Protein AF-A0A101R292-F1 (afdb_monomer_lite)

Sequence (350 aa):
MTATTEARTRSGRLMLNKVPEVTIWFWVIKILCTTVGESFADWINMKLGVGLVNTAWIFTAVFVVVLAVQLRLKRYVPFPYWLTVVVVSVTGTLYTDILTDQLNVPLWISSAVFSVLLAAVFGVWWARERTLSIHSVTTLPRESFYWLAVLVTFALGTATGDWTLELTGWSPGASVLLPLGLIAAITALWKFGANPVLSFWLAYILTRPLGANIGDWLASPKVAQLWAHSQPHVGPAPEEDNTSAVQMAPGQAVKKFPPAEVAALKTLASTSLKDARSGNETGAHAAAQKLRDLWDADQASLQPLDQTGWTSIDAQMDKMLKTFGIDHSNPPMSPAQQEKELNALLTDMG

Foldseek 3Di:
DDDDDPPPPDDPDPWQALDDDPDPVVLVLLLVLLLCLQLVLVCCCPPVVPDLVVVLVVLVVVLVVLLVVSLPDQGHDPPSVSVNSNSLLNNLLSVLCCCCVVVVHQLVVQLVVLVVVLVVLVVVLCVVPVDLDSRPPRDSVSSVSVSVNSSSLSNNLNSVLVVLCVQQVAQLVVSLVVLVVVLVVLVVVVVVPPDPSVSVVSNVSSSNSNSNSVNSVVVDDVVVVVVSVPDDGDGDDPPPPPPPQVDDQAQPLCVQPDPVLLVVLLVLLVQLLVCLVVVNLVRNLVSLVVSVVSLVVCCVVGCVRDVSSNSNLVVLNVQLCVCNCHVHVDHHHDSVSNNVSSVVSSRNSD

InterPro domains:
  IPR007136 Protein of unknown function DUF347 [PF03988] (25-76)
  IPR007136 Protein of unknown function DUF347 [PF03988] (81-131)
  IPR007136 Protein of unknown function DUF347 [PF03988] (145-191)
  IPR007136 Protein of unknown function DUF347 [PF03988] (200-219)

Secondary structure (DSSP, 8-state):
---------SSSS-TT-SS----HHHHHHHHHHHHHHHHHHHHHHHHH-S-HHHHHHHHHHHHHHHHHHHHH-SS--HHHHHHHHHHHHHHHHHHHHIIIIIT---HHHHHHHHHHHHHHHHHHHHHHHS---GGG--SHHHHHHHHHHHHHHHHHHHHHHHHHHHHH---HHHHTHHHHHHHHHHHHHHHTT--HHHHHHHHHHHHHHHHHHHHHHHHS-HHHHHHHTTS---SS--S--------PPTTSTTTTS-HHHHHHHHHHHHHHHHHHHTT-HHHHHHHHHHHHHHHHHTHHHHTTT-HHHHHHHHHHHHHHHHHHTSSSSSPP--HHHHHHHHHHHHHHH-

pLDDT: mean 74.54, std 15.05, range [30.47, 94.31]

Organism: NCBI:txid68231

Structure (mmCIF, N/CA/C/O backbone):
data_AF-A0A101R292-F1
#
_entry.id   AF-A0A101R292-F1
#
loop_
_atom_site.group_PDB
_atom_site.id
_atom_site.type_symbol
_atom_site.label_atom_id
_atom_site.label_alt_id
_atom_site.label_comp_id
_atom_site.label_asym_id
_atom_site.label_entity_id
_atom_site.label_seq_id
_atom_site.pdbx_PDB_ins_code
_atom_site.Cartn_x
_atom_site.Cartn_y
_atom_site.Cartn_z
_atom_site.occupancy
_atom_site.B_iso_or_equiv
_atom_site.auth_seq_id
_atom_site.auth_comp_id
_atom_site.auth_asym_id
_atom_site.auth_atom_id
_atom_site.pdbx_PDB_model_num
ATOM 1 N N . MET A 1 1 ? -13.034 0.162 65.745 1.00 38.69 1 MET A N 1
ATOM 2 C CA . MET A 1 1 ? -12.088 -0.266 64.694 1.00 38.69 1 MET A CA 1
ATOM 3 C C . MET A 1 1 ? -12.864 -1.107 63.698 1.00 38.69 1 MET A C 1
ATOM 5 O O . MET A 1 1 ? -13.084 -2.285 63.934 1.00 38.69 1 MET A O 1
ATOM 9 N N . THR A 1 2 ? -13.384 -0.473 62.655 1.00 33.59 2 THR A N 1
ATOM 10 C CA . THR A 1 2 ? -14.230 -1.096 61.631 1.00 33.59 2 THR A CA 1
ATOM 11 C C . THR A 1 2 ? -13.465 -1.009 60.320 1.00 33.59 2 THR A C 1
ATOM 13 O O . THR A 1 2 ? -13.275 0.077 59.782 1.00 33.59 2 THR A O 1
ATOM 16 N N . ALA A 1 3 ? -12.944 -2.147 59.864 1.00 34.78 3 ALA A N 1
ATOM 17 C CA . ALA A 1 3 ? -12.221 -2.253 58.607 1.00 34.78 3 ALA A CA 1
ATOM 18 C C . ALA A 1 3 ? -13.221 -2.182 57.445 1.00 34.78 3 ALA A C 1
ATOM 20 O O . ALA A 1 3 ? -14.024 -3.089 57.241 1.00 34.78 3 ALA A O 1
ATOM 21 N N . THR A 1 4 ? -13.190 -1.082 56.699 1.00 39.62 4 THR A N 1
ATOM 22 C CA . THR A 1 4 ? -13.884 -0.928 55.420 1.00 39.62 4 THR A CA 1
ATOM 23 C C . THR A 1 4 ? -13.185 -1.770 54.360 1.00 39.62 4 THR A C 1
ATOM 25 O O . THR A 1 4 ? -12.075 -1.462 53.934 1.00 39.62 4 THR A O 1
ATOM 28 N N . THR A 1 5 ? -13.844 -2.845 53.938 1.00 38.78 5 THR A N 1
ATOM 29 C CA . THR A 1 5 ? -13.503 -3.628 52.749 1.00 38.78 5 THR A CA 1
ATOM 30 C C . THR A 1 5 ? -13.658 -2.749 51.507 1.00 38.78 5 THR A C 1
ATOM 32 O O . THR A 1 5 ? -14.774 -2.426 51.103 1.00 38.78 5 THR A O 1
ATOM 35 N N . GLU A 1 6 ? -12.542 -2.347 50.899 1.00 37.84 6 GLU A N 1
ATOM 36 C CA . GLU A 1 6 ? -12.535 -1.687 49.595 1.00 37.84 6 GLU A CA 1
ATOM 37 C C . GLU A 1 6 ? -13.090 -2.640 48.528 1.00 37.84 6 GLU A C 1
ATOM 39 O O . GLU A 1 6 ? -12.504 -3.671 48.188 1.00 37.84 6 GLU A O 1
ATOM 44 N N . ALA A 1 7 ? -14.260 -2.290 47.997 1.00 36.34 7 ALA A N 1
ATOM 45 C CA . ALA A 1 7 ? -14.869 -2.956 46.861 1.00 36.34 7 ALA A CA 1
ATOM 46 C C . ALA A 1 7 ? -13.980 -2.780 45.619 1.00 36.34 7 ALA A C 1
ATOM 48 O O . ALA A 1 7 ? -13.968 -1.741 44.957 1.00 36.34 7 ALA A O 1
ATOM 49 N N . ARG A 1 8 ? -13.246 -3.840 45.275 1.00 39.53 8 ARG A N 1
ATOM 50 C CA . ARG A 1 8 ? -12.501 -3.995 44.021 1.00 39.53 8 ARG A CA 1
ATOM 51 C C . ARG A 1 8 ? -13.474 -4.195 42.848 1.00 39.53 8 ARG A C 1
ATOM 53 O O . ARG A 1 8 ? -13.548 -5.266 42.258 1.00 39.53 8 ARG A O 1
ATOM 60 N N . THR A 1 9 ? -14.243 -3.168 42.494 1.00 40.53 9 THR A N 1
ATOM 61 C CA . THR A 1 9 ? -15.193 -3.183 41.366 1.00 40.53 9 THR A CA 1
ATOM 62 C C . THR A 1 9 ? -14.720 -2.275 40.235 1.00 40.53 9 THR A C 1
ATOM 64 O O . THR A 1 9 ? -15.259 -1.191 40.037 1.00 40.53 9 THR A O 1
ATOM 67 N N . ARG A 1 10 ? -13.718 -2.714 39.458 1.00 42.59 10 ARG A N 1
ATOM 68 C CA . ARG A 1 10 ? -13.366 -2.102 38.154 1.00 42.59 10 ARG A CA 1
ATOM 69 C C . ARG A 1 10 ? -12.725 -3.089 37.159 1.00 42.59 10 ARG A C 1
ATOM 71 O O . ARG A 1 10 ? -11.739 -2.769 36.514 1.00 42.59 10 ARG A O 1
ATOM 78 N N . SER A 1 11 ? -13.273 -4.298 37.008 1.00 43.69 11 SER A N 1
ATOM 79 C CA . SER A 1 11 ? -12.784 -5.240 35.971 1.00 43.69 11 SER A CA 1
ATOM 80 C C . SER A 1 11 ? -13.881 -5.970 35.172 1.00 43.69 11 SER A C 1
ATOM 82 O O . SER A 1 11 ? -13.589 -6.688 34.229 1.00 43.69 11 SER A O 1
ATOM 84 N N . GLY A 1 12 ? -15.168 -5.750 35.465 1.00 34.84 12 GLY A N 1
ATOM 85 C CA . GLY A 1 12 ? -16.254 -6.564 34.891 1.00 34.84 12 GLY A CA 1
ATOM 86 C C . GLY A 1 12 ? -17.028 -5.994 33.693 1.00 34.84 12 GLY A C 1
ATOM 87 O O . GLY A 1 12 ? -17.992 -6.626 33.275 1.00 34.84 12 GLY A O 1
ATOM 88 N N . ARG A 1 13 ? -16.696 -4.809 33.153 1.00 36.12 13 ARG A N 1
ATOM 89 C CA . ARG A 1 13 ? -17.576 -4.097 32.190 1.00 36.12 13 ARG A CA 1
ATOM 90 C C . ARG A 1 13 ? -17.027 -3.907 30.763 1.00 36.12 13 ARG A C 1
ATOM 92 O O . ARG A 1 13 ? -17.637 -3.173 29.997 1.00 36.12 13 ARG A O 1
ATOM 99 N N . LEU A 1 14 ? -15.939 -4.588 30.384 1.00 37.59 14 LEU A N 1
ATOM 100 C CA . LEU A 1 14 ? -15.278 -4.442 29.067 1.00 37.59 14 LEU A CA 1
ATOM 101 C C . LEU A 1 14 ? -15.414 -5.651 28.111 1.00 37.59 14 LEU A C 1
ATOM 103 O O . LEU A 1 14 ? -14.822 -5.648 27.041 1.00 37.59 14 LEU A O 1
ATOM 107 N N . MET A 1 15 ? -16.225 -6.672 28.421 1.00 35.91 15 MET A N 1
ATOM 108 C CA . MET A 1 15 ? -16.309 -7.909 27.608 1.00 35.91 15 MET A CA 1
ATOM 109 C C . MET A 1 15 ? -17.532 -8.006 26.672 1.00 35.91 15 MET A C 1
ATOM 111 O O . MET A 1 15 ? -18.057 -9.095 26.448 1.00 35.91 15 MET A O 1
ATOM 115 N N . LEU A 1 16 ? -18.000 -6.886 26.116 1.00 41.66 16 LEU A N 1
ATOM 116 C CA . LEU A 1 16 ? -19.108 -6.869 25.139 1.00 41.66 16 LEU A CA 1
ATOM 117 C C . LEU A 1 16 ? -18.750 -6.216 23.799 1.00 41.66 16 LEU A C 1
ATOM 119 O O . LEU A 1 16 ? -19.620 -6.095 22.940 1.00 41.66 16 LEU A O 1
ATOM 123 N N . ASN A 1 17 ? -17.486 -5.835 23.595 1.00 47.22 17 ASN A N 1
ATOM 124 C CA . ASN A 1 17 ? -17.035 -5.291 22.321 1.00 47.22 17 ASN A CA 1
ATOM 125 C C . ASN A 1 17 ? -16.341 -6.382 21.492 1.00 47.22 17 ASN A C 1
ATOM 127 O O . ASN A 1 17 ? -15.469 -7.090 21.994 1.00 47.22 17 ASN A O 1
ATOM 131 N N . LYS A 1 18 ? -16.731 -6.533 20.221 1.00 49.31 18 LYS A N 1
ATOM 132 C CA . LYS A 1 18 ? -16.098 -7.474 19.275 1.00 49.31 18 LYS A CA 1
ATOM 133 C C . LYS A 1 18 ? -14.775 -6.956 18.699 1.00 49.31 18 LYS A C 1
ATOM 135 O O . LYS A 1 18 ? -14.110 -7.683 17.966 1.00 49.31 18 LYS A O 1
ATOM 140 N N . VAL A 1 19 ? -14.412 -5.717 19.016 1.00 51.56 19 VAL A N 1
ATOM 141 C CA . VAL A 1 19 ? -13.229 -5.025 18.500 1.00 51.56 19 VAL A CA 1
ATOM 142 C C . VAL A 1 19 ? -12.197 -4.894 19.625 1.00 51.56 19 VAL A C 1
ATOM 144 O O . VAL A 1 19 ? -12.602 -4.612 20.759 1.00 51.56 19 VAL A O 1
ATOM 147 N N . PRO A 1 20 ? -10.895 -5.104 19.346 1.00 54.50 20 PRO A N 1
ATOM 148 C CA . PRO A 1 20 ? -9.832 -4.945 20.335 1.00 54.50 20 PRO A CA 1
ATOM 149 C C . PRO A 1 20 ? -9.875 -3.580 21.024 1.00 54.50 20 PRO A C 1
ATOM 151 O O . PRO A 1 20 ? -10.243 -2.568 20.425 1.00 54.50 20 PRO A O 1
ATOM 154 N N . GLU A 1 21 ? -9.445 -3.547 22.286 1.00 60.19 21 GLU A N 1
ATOM 155 C CA . GLU A 1 21 ? -9.180 -2.285 22.971 1.00 60.19 21 GLU A CA 1
ATOM 156 C C . GLU A 1 21 ? -8.111 -1.498 22.202 1.00 60.19 21 GLU A C 1
ATOM 158 O O . GLU A 1 21 ? -7.056 -2.041 21.855 1.00 60.19 21 GLU A O 1
ATOM 163 N N . VAL A 1 22 ? -8.386 -0.214 21.945 1.00 65.38 22 VAL A N 1
ATOM 164 C CA . VAL A 1 22 ? -7.488 0.708 21.233 1.00 65.38 22 VAL A CA 1
ATOM 165 C C . VAL A 1 22 ? -6.319 1.077 22.152 1.00 65.38 22 VAL A C 1
ATOM 167 O O . VAL A 1 22 ? -6.257 2.151 22.742 1.00 65.38 22 VAL A O 1
ATOM 170 N N . THR A 1 23 ? -5.408 0.126 22.319 1.00 73.69 23 THR A N 1
ATOM 171 C CA . THR A 1 23 ? -4.152 0.254 23.064 1.00 73.69 23 THR A CA 1
ATOM 172 C C . THR A 1 23 ? -2.995 0.518 22.099 1.00 73.69 23 THR A C 1
ATOM 174 O O . THR A 1 23 ? -3.152 0.426 20.884 1.00 73.69 23 THR A O 1
ATOM 177 N N . ILE A 1 24 ? -1.796 0.805 22.611 1.00 70.44 24 ILE A N 1
ATOM 178 C CA . ILE A 1 24 ? -0.589 0.901 21.767 1.00 70.44 24 ILE A CA 1
ATOM 179 C C . ILE A 1 24 ? -0.378 -0.388 20.954 1.00 70.44 24 ILE A C 1
ATOM 181 O O . ILE A 1 24 ? -0.049 -0.322 19.773 1.00 70.44 24 ILE A O 1
ATOM 185 N N . TRP A 1 25 ? -0.658 -1.556 21.540 1.00 71.56 25 TRP A N 1
ATOM 186 C CA . TRP A 1 25 ? -0.533 -2.845 20.856 1.00 71.56 25 TRP A CA 1
ATOM 187 C C . TRP A 1 25 ? -1.488 -3.003 19.676 1.00 71.56 25 TRP A C 1
ATOM 189 O O . TRP A 1 25 ? -1.109 -3.600 18.675 1.00 71.56 25 TRP A O 1
ATOM 199 N N . PHE A 1 26 ? -2.692 -2.430 19.752 1.00 76.38 26 PHE A N 1
ATOM 200 C CA . PHE A 1 26 ? -3.607 -2.395 18.611 1.00 76.38 26 PHE A CA 1
ATOM 201 C C . PHE A 1 26 ? -2.968 -1.685 17.413 1.00 76.38 26 PHE A C 1
ATOM 203 O O . PHE A 1 26 ? -3.008 -2.200 16.299 1.00 76.38 26 PHE A O 1
ATOM 210 N N . TRP A 1 27 ? -2.329 -0.539 17.644 1.00 77.88 27 TRP A N 1
ATOM 211 C CA . TRP A 1 27 ? -1.670 0.217 16.583 1.00 77.88 27 TRP A CA 1
ATOM 212 C C . TRP A 1 27 ? -0.441 -0.508 16.035 1.00 77.88 27 TRP A C 1
ATOM 214 O O . TRP A 1 27 ? -0.285 -0.587 14.821 1.00 77.88 27 TRP A O 1
ATOM 224 N N . VAL A 1 28 ? 0.379 -1.103 16.906 1.00 77.06 28 VAL A N 1
ATOM 225 C CA . VAL A 1 28 ? 1.564 -1.875 16.494 1.00 77.06 28 VAL A CA 1
ATOM 226 C C . VAL A 1 28 ? 1.172 -3.075 15.635 1.00 77.06 28 VAL A C 1
ATOM 228 O O . VAL A 1 28 ? 1.686 -3.223 14.531 1.00 77.06 28 VAL A O 1
ATOM 231 N N . ILE A 1 29 ? 0.241 -3.913 16.103 1.00 77.56 29 ILE A N 1
ATOM 232 C CA . ILE A 1 29 ? -0.178 -5.106 15.354 1.00 77.56 29 ILE A CA 1
ATOM 233 C C . ILE A 1 29 ? -0.816 -4.690 14.029 1.00 77.56 29 ILE A C 1
ATOM 235 O O . ILE A 1 29 ? -0.540 -5.298 13.003 1.00 77.56 29 ILE A O 1
ATOM 239 N N . LYS A 1 30 ? -1.605 -3.611 14.020 1.00 80.19 30 LYS A N 1
ATOM 240 C CA . LYS A 1 30 ? -2.184 -3.092 12.784 1.00 80.19 30 LYS A CA 1
ATOM 241 C C . LYS A 1 30 ? -1.121 -2.678 11.773 1.00 80.19 30 LYS A C 1
ATOM 243 O O . LYS A 1 30 ? -1.247 -3.070 10.620 1.00 80.19 30 LYS A O 1
ATOM 248 N N . ILE A 1 31 ? -0.111 -1.917 12.195 1.00 80.62 31 ILE A N 1
ATOM 249 C CA . ILE A 1 31 ? 0.984 -1.493 11.313 1.00 80.62 31 ILE A CA 1
ATOM 250 C C . ILE A 1 31 ? 1.745 -2.717 10.785 1.00 80.62 31 ILE A C 1
ATOM 252 O O . ILE A 1 31 ? 2.052 -2.791 9.605 1.00 80.62 31 ILE A O 1
ATOM 256 N N . LEU A 1 32 ? 1.980 -3.731 11.622 1.00 78.56 32 LEU A N 1
ATOM 257 C CA . LEU A 1 32 ? 2.586 -4.981 11.159 1.00 78.56 32 LEU A CA 1
ATOM 258 C C . LEU A 1 32 ? 1.704 -5.698 10.128 1.00 78.56 32 LEU A C 1
ATOM 260 O O . LEU A 1 32 ? 2.210 -6.162 9.114 1.00 78.56 32 LEU A O 1
ATOM 264 N N . CYS A 1 33 ? 0.390 -5.768 10.345 1.00 77.00 33 CYS A N 1
ATOM 265 C CA . CYS A 1 33 ? -0.542 -6.382 9.397 1.00 77.00 33 CYS A CA 1
ATOM 266 C C . CYS A 1 33 ? -0.637 -5.618 8.069 1.00 77.00 33 CYS A C 1
ATOM 268 O O . CYS A 1 33 ? -0.824 -6.241 7.024 1.00 77.00 33 CYS A O 1
ATOM 270 N N . THR A 1 34 ? -0.538 -4.286 8.092 1.00 79.38 34 THR A N 1
ATOM 271 C CA . THR A 1 34 ? -0.537 -3.466 6.875 1.00 79.38 34 THR A CA 1
ATOM 272 C C . THR A 1 34 ? 0.771 -3.661 6.108 1.00 79.38 34 THR A C 1
ATOM 274 O O . THR A 1 34 ? 0.723 -3.971 4.923 1.00 79.38 34 THR A O 1
ATOM 277 N N . THR A 1 35 ? 1.921 -3.597 6.780 1.00 77.56 35 THR A N 1
ATOM 278 C CA . THR A 1 35 ? 3.236 -3.850 6.168 1.00 77.56 35 THR A CA 1
ATOM 279 C C . THR A 1 35 ? 3.347 -5.261 5.591 1.00 77.56 35 THR A C 1
ATOM 281 O O . THR A 1 35 ? 3.746 -5.422 4.445 1.00 77.56 35 THR A O 1
ATOM 284 N N . VAL A 1 36 ? 2.942 -6.290 6.345 1.00 77.56 36 VAL A N 1
ATOM 285 C CA . VAL A 1 36 ? 2.954 -7.681 5.857 1.00 77.56 36 VAL A CA 1
ATOM 286 C C . VAL A 1 36 ? 2.003 -7.859 4.678 1.00 77.56 36 VAL A C 1
ATOM 288 O O . VAL A 1 36 ? 2.335 -8.584 3.752 1.00 77.56 36 VAL A O 1
ATOM 291 N N . GLY A 1 37 ? 0.832 -7.218 4.707 1.00 75.62 37 GLY A N 1
ATOM 292 C CA . GLY A 1 37 ? -0.134 -7.307 3.616 1.00 75.62 37 GLY A CA 1
ATOM 293 C C . GLY A 1 37 ? 0.392 -6.757 2.296 1.00 75.62 37 GLY A C 1
ATOM 294 O O . GLY A 1 37 ? 0.204 -7.408 1.277 1.00 75.62 37 GLY A O 1
ATOM 295 N N . GLU A 1 38 ? 1.078 -5.612 2.351 1.00 74.62 38 GLU A N 1
ATOM 296 C CA . GLU A 1 38 ? 1.712 -4.980 1.187 1.00 74.62 38 GLU A CA 1
ATOM 297 C C . GLU A 1 38 ? 2.779 -5.894 0.591 1.00 74.62 38 GLU A C 1
ATOM 299 O O . GLU A 1 38 ? 2.609 -6.452 -0.487 1.00 74.62 38 GLU A O 1
ATOM 304 N N . SER A 1 39 ? 3.804 -6.207 1.388 1.00 76.38 39 SER A N 1
ATOM 305 C CA . SER A 1 39 ? 4.935 -7.002 0.916 1.00 76.38 39 SER A CA 1
ATOM 306 C C . SER A 1 39 ? 4.523 -8.407 0.470 1.00 76.38 39 SER A C 1
ATOM 308 O O . SER A 1 39 ? 5.188 -9.017 -0.365 1.00 76.38 39 SER A O 1
ATOM 310 N N . PHE A 1 40 ? 3.453 -8.964 1.044 1.00 75.50 40 PHE A N 1
ATOM 311 C CA . PHE A 1 40 ? 2.933 -10.261 0.628 1.00 75.50 40 PHE A CA 1
ATOM 312 C C . PHE A 1 40 ? 2.156 -10.183 -0.690 1.00 75.50 40 PHE A C 1
ATOM 314 O O . PHE A 1 40 ? 2.295 -11.100 -1.499 1.00 75.50 40 PHE A O 1
ATOM 321 N N . ALA A 1 41 ? 1.384 -9.116 -0.927 1.00 70.00 41 ALA A N 1
ATOM 322 C CA . ALA A 1 41 ? 0.731 -8.879 -2.213 1.00 70.00 41 ALA A CA 1
ATOM 323 C C . ALA A 1 41 ? 1.775 -8.766 -3.337 1.00 70.00 41 ALA A C 1
ATOM 325 O O . ALA A 1 41 ? 1.699 -9.526 -4.308 1.00 70.00 41 ALA A O 1
ATOM 326 N N . ASP A 1 42 ? 2.817 -7.955 -3.133 1.00 69.12 42 ASP A N 1
ATOM 327 C CA . ASP A 1 42 ? 3.918 -7.774 -4.090 1.00 69.12 42 ASP A CA 1
ATOM 328 C C . ASP A 1 42 ? 4.672 -9.074 -4.350 1.00 69.12 42 ASP A C 1
ATOM 330 O O . ASP A 1 42 ? 4.960 -9.447 -5.490 1.00 69.12 42 ASP A O 1
ATOM 334 N N . TRP A 1 43 ? 4.982 -9.809 -3.276 1.00 72.75 43 TRP A N 1
ATOM 335 C CA . TRP A 1 43 ? 5.689 -11.078 -3.381 1.00 72.75 43 TRP A CA 1
ATOM 336 C C . TRP A 1 43 ? 4.891 -12.094 -4.196 1.00 72.75 43 TRP A C 1
ATOM 338 O O . TRP A 1 43 ? 5.469 -12.792 -5.030 1.00 72.75 43 TRP A O 1
ATOM 348 N N . ILE A 1 44 ? 3.572 -12.173 -3.995 1.00 68.69 44 ILE A N 1
ATOM 349 C CA . ILE A 1 44 ? 2.719 -13.057 -4.792 1.00 68.69 44 ILE A CA 1
ATOM 350 C C . ILE A 1 44 ? 2.706 -12.612 -6.253 1.00 68.69 44 ILE A C 1
ATOM 352 O O . ILE A 1 44 ? 2.837 -13.462 -7.136 1.00 68.69 44 ILE A O 1
ATOM 356 N N . ASN A 1 45 ? 2.580 -11.310 -6.507 1.00 64.38 45 ASN A N 1
ATOM 357 C CA . ASN A 1 45 ? 2.571 -10.770 -7.860 1.00 64.38 45 ASN A CA 1
ATOM 358 C C . ASN A 1 45 ? 3.863 -11.142 -8.615 1.00 64.38 45 ASN A C 1
ATOM 360 O O . ASN A 1 45 ? 3.810 -11.700 -9.710 1.00 64.38 45 ASN A O 1
ATOM 364 N N . MET A 1 46 ? 5.022 -10.966 -7.973 1.00 64.06 46 MET A N 1
ATOM 365 C CA . MET A 1 46 ? 6.327 -11.231 -8.583 1.00 64.06 46 MET A CA 1
ATOM 366 C C . MET A 1 46 ? 6.710 -12.719 -8.666 1.00 64.06 46 MET A C 1
ATOM 368 O O . MET A 1 46 ? 7.354 -13.130 -9.630 1.00 64.06 46 MET A O 1
ATOM 372 N N . LYS A 1 47 ? 6.387 -13.549 -7.660 1.00 62.78 47 LYS A N 1
ATOM 373 C CA . LYS A 1 47 ? 6.885 -14.942 -7.581 1.00 62.78 47 LYS A CA 1
ATOM 374 C C . LYS A 1 47 ? 5.945 -15.988 -8.151 1.00 62.78 47 LYS A C 1
ATOM 376 O O . LYS A 1 47 ? 6.429 -17.016 -8.622 1.00 62.78 47 LYS A O 1
ATOM 381 N N . LEU A 1 48 ? 4.632 -15.792 -8.048 1.00 55.44 48 LEU A N 1
ATOM 382 C CA . LEU A 1 48 ? 3.679 -16.838 -8.420 1.00 55.44 48 LEU A CA 1
ATOM 383 C C . LEU A 1 48 ? 3.310 -16.806 -9.907 1.00 55.44 48 LEU A C 1
ATOM 385 O O . LEU A 1 48 ? 2.837 -17.825 -10.397 1.00 55.44 48 LEU A O 1
ATOM 389 N N . GLY A 1 49 ? 3.541 -15.705 -10.637 1.00 56.03 49 GLY A N 1
ATOM 390 C CA . GLY A 1 49 ? 3.411 -15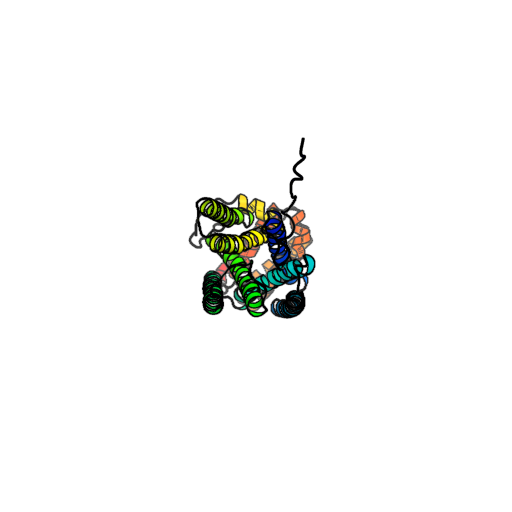.647 -12.107 1.00 56.03 49 GLY A CA 1
ATOM 391 C C . GLY A 1 49 ? 2.027 -16.024 -12.669 1.00 56.03 49 GLY A C 1
ATOM 392 O O . GLY A 1 49 ? 1.857 -16.146 -13.877 1.00 56.03 49 GLY A O 1
ATOM 393 N N . VAL A 1 50 ? 1.026 -16.216 -11.805 1.00 57.31 50 VAL A N 1
ATOM 394 C CA . VAL A 1 50 ? -0.345 -16.646 -12.138 1.00 57.31 50 VAL A CA 1
ATOM 395 C C . VAL A 1 50 ? -1.211 -15.508 -12.690 1.00 57.31 50 VAL A C 1
ATOM 397 O O . VAL A 1 50 ? -2.339 -15.756 -13.122 1.00 57.31 50 VAL A O 1
ATOM 400 N N . GLY A 1 51 ? -0.680 -14.283 -12.706 1.00 61.88 51 GLY A N 1
ATOM 401 C CA . GLY A 1 51 ? -1.362 -13.065 -13.132 1.00 61.88 51 GLY A CA 1
ATOM 402 C C . GLY A 1 51 ? -2.142 -12.392 -11.999 1.00 61.88 51 GLY A C 1
ATOM 403 O O . GLY A 1 51 ? -2.834 -13.050 -11.217 1.00 61.88 51 GLY A O 1
ATOM 404 N N . LEU A 1 52 ? -2.059 -11.060 -11.956 1.00 70.00 52 LEU A N 1
ATOM 405 C CA . LEU A 1 52 ? -2.649 -10.176 -10.940 1.00 70.00 52 LEU A CA 1
ATOM 406 C C . LEU A 1 52 ? -4.138 -10.480 -10.661 1.00 70.00 52 LEU A C 1
ATOM 408 O O . LEU A 1 52 ? -4.567 -10.594 -9.514 1.00 70.00 52 LEU A O 1
ATOM 412 N N . VAL A 1 53 ? -4.920 -10.719 -11.719 1.00 73.44 53 VAL A N 1
ATOM 413 C CA . VAL A 1 53 ? -6.370 -10.982 -11.635 1.00 73.44 53 VAL A CA 1
ATOM 414 C C . VAL A 1 53 ? -6.686 -12.334 -10.996 1.00 73.44 53 VAL A C 1
ATOM 416 O O . VAL A 1 53 ? -7.599 -12.427 -10.176 1.00 73.44 53 VAL A O 1
ATOM 419 N N . ASN A 1 54 ? -5.938 -13.390 -11.324 1.00 76.12 54 ASN A N 1
ATOM 420 C CA . ASN A 1 54 ? -6.171 -14.716 -10.743 1.00 76.12 54 ASN A CA 1
ATOM 421 C C . ASN A 1 54 ? -5.834 -14.725 -9.250 1.00 76.12 54 ASN A C 1
ATOM 423 O O . ASN A 1 54 ? -6.586 -15.282 -8.447 1.00 76.12 54 ASN A O 1
ATOM 427 N N . THR A 1 55 ? -4.745 -14.051 -8.871 1.00 77.62 55 THR A N 1
ATOM 428 C CA . THR A 1 55 ? -4.392 -13.834 -7.467 1.00 77.62 55 THR A CA 1
ATOM 429 C C . THR A 1 55 ? -5.500 -13.085 -6.734 1.00 77.62 55 THR A C 1
ATOM 431 O O . THR A 1 55 ? -5.943 -13.539 -5.677 1.00 77.62 55 THR A O 1
ATOM 434 N N . ALA A 1 56 ? -6.008 -11.990 -7.307 1.00 80.75 56 ALA A N 1
ATOM 435 C CA . ALA A 1 56 ? -7.094 -11.228 -6.705 1.00 80.75 56 ALA A CA 1
ATOM 436 C C . ALA A 1 56 ? -8.355 -12.076 -6.500 1.00 80.75 56 ALA A C 1
ATOM 438 O O . ALA A 1 56 ? -8.944 -12.020 -5.422 1.00 80.75 56 ALA A O 1
ATOM 439 N N . TRP A 1 57 ? -8.745 -12.926 -7.456 1.00 83.06 57 TRP A N 1
ATOM 440 C CA . TRP A 1 57 ? -9.892 -13.830 -7.284 1.00 83.06 57 TRP A CA 1
ATOM 441 C C . TRP A 1 57 ? -9.703 -14.829 -6.138 1.00 83.06 57 TRP A C 1
ATOM 443 O O . TRP A 1 57 ? -10.619 -15.021 -5.333 1.00 83.06 57 TRP A O 1
ATOM 453 N N . ILE A 1 58 ? -8.518 -15.435 -6.025 1.00 84.12 58 ILE A N 1
ATOM 454 C CA . ILE A 1 58 ? -8.199 -16.375 -4.941 1.00 84.12 58 ILE A CA 1
ATOM 455 C C . ILE A 1 58 ? -8.255 -15.659 -3.589 1.00 84.12 58 ILE A C 1
ATOM 457 O O . ILE A 1 58 ? -8.932 -16.129 -2.671 1.00 84.12 58 ILE A O 1
ATOM 461 N N . PHE A 1 59 ? -7.603 -14.502 -3.464 1.00 83.94 59 PHE A N 1
ATOM 462 C CA . PHE A 1 59 ? -7.597 -13.736 -2.217 1.00 83.94 59 PHE A CA 1
ATOM 463 C C . PHE A 1 59 ? -8.967 -13.178 -1.865 1.00 83.94 59 PHE A C 1
ATOM 465 O O . PHE A 1 59 ? -9.332 -13.178 -0.694 1.00 83.94 59 PHE A O 1
ATOM 472 N N . THR A 1 60 ? -9.778 -12.827 -2.859 1.00 85.94 60 THR A N 1
ATOM 473 C CA . THR A 1 60 ? -11.177 -12.444 -2.653 1.00 85.94 60 THR A CA 1
ATOM 474 C C . THR A 1 60 ? -11.989 -13.606 -2.092 1.00 85.94 60 THR A C 1
ATOM 476 O O . THR A 1 60 ? -12.755 -13.422 -1.146 1.00 85.94 60 THR A O 1
ATOM 479 N N . ALA A 1 61 ? -11.804 -14.824 -2.607 1.00 87.00 61 ALA A N 1
ATOM 480 C CA . ALA A 1 61 ? -12.465 -16.006 -2.061 1.00 87.00 61 ALA A CA 1
ATOM 481 C C . ALA A 1 61 ? -12.026 -16.277 -0.609 1.00 87.00 61 ALA A C 1
ATOM 483 O O . ALA A 1 61 ? -12.872 -16.493 0.263 1.00 87.00 61 ALA A O 1
ATOM 484 N N . VAL A 1 62 ? -10.721 -16.195 -0.323 1.00 88.06 62 VAL A N 1
ATOM 485 C CA . VAL A 1 62 ? -10.180 -16.330 1.041 1.00 88.06 62 VAL A CA 1
ATOM 486 C C . VAL A 1 62 ? -10.732 -15.236 1.957 1.00 88.06 62 VAL A C 1
ATOM 488 O O . VAL A 1 62 ? -11.164 -15.534 3.071 1.00 88.06 62 VAL A O 1
ATOM 491 N N . PHE A 1 63 ? -10.795 -13.991 1.483 1.00 87.69 63 PHE A N 1
ATOM 492 C CA . PHE A 1 63 ? -11.363 -12.858 2.203 1.00 87.69 63 PHE A CA 1
ATOM 493 C C . PHE A 1 63 ? -12.817 -13.115 2.581 1.00 87.69 63 PHE A C 1
ATOM 495 O O . PHE A 1 63 ? -13.165 -12.993 3.752 1.00 87.69 63 PHE A O 1
ATOM 502 N N . VAL A 1 64 ? -13.651 -13.540 1.631 1.00 88.00 64 VAL A N 1
ATOM 503 C CA . VAL A 1 64 ? -15.063 -13.847 1.891 1.00 88.00 64 VAL A CA 1
ATOM 504 C C . VAL A 1 64 ? -15.204 -14.952 2.940 1.00 88.00 64 VAL A C 1
ATOM 506 O O . VAL A 1 64 ? -16.031 -14.832 3.844 1.00 88.00 64 VAL A O 1
ATOM 509 N N . VAL A 1 65 ? -14.383 -16.006 2.873 1.00 87.44 65 VAL A N 1
ATOM 510 C CA . VAL A 1 65 ? -14.410 -17.106 3.851 1.00 87.44 65 VAL A CA 1
ATOM 511 C C . VAL A 1 65 ? -14.007 -16.622 5.244 1.00 87.44 65 VAL A C 1
ATOM 513 O O . VAL A 1 65 ? -14.730 -16.864 6.214 1.00 87.44 65 VAL A O 1
ATOM 516 N N . VAL A 1 66 ? -12.879 -15.919 5.359 1.00 86.44 66 VAL A N 1
ATOM 517 C CA . VAL A 1 66 ? -12.358 -15.424 6.641 1.00 86.44 66 VAL A CA 1
ATOM 518 C C . VAL A 1 66 ? -13.300 -14.378 7.242 1.00 86.44 66 VAL A C 1
ATOM 520 O O . VAL A 1 66 ? -13.619 -14.452 8.430 1.00 86.44 66 VAL A O 1
ATOM 523 N N . LEU A 1 67 ? -13.842 -13.477 6.419 1.00 85.06 67 LEU A N 1
ATOM 524 C CA . LEU A 1 67 ? -14.848 -12.504 6.830 1.00 85.06 67 LEU A CA 1
ATOM 525 C C . LEU A 1 67 ? -16.129 -13.197 7.308 1.00 85.06 67 LEU A C 1
ATOM 527 O O . LEU A 1 67 ? -16.667 -12.837 8.351 1.00 85.06 67 LEU A O 1
ATOM 531 N N . ALA A 1 68 ? -16.611 -14.225 6.605 1.00 83.56 68 ALA A N 1
ATOM 532 C CA . ALA A 1 68 ? -17.787 -14.980 7.032 1.00 83.56 68 ALA A CA 1
ATOM 533 C C . ALA A 1 68 ? -17.563 -15.678 8.382 1.00 83.56 68 ALA A C 1
ATOM 535 O O . ALA A 1 68 ? -18.465 -15.697 9.223 1.00 83.56 68 ALA A O 1
ATOM 536 N N . VAL A 1 69 ? -16.366 -16.224 8.622 1.00 83.62 69 VAL A N 1
ATOM 537 C CA . VAL A 1 69 ? -15.983 -16.771 9.933 1.00 83.62 69 VAL A CA 1
ATOM 538 C C . VAL A 1 69 ? -16.002 -15.670 10.992 1.00 83.62 69 VAL A C 1
ATOM 540 O O . VAL A 1 69 ? -16.617 -15.851 12.043 1.00 83.62 69 VAL A O 1
ATOM 543 N N . GLN A 1 70 ? -15.413 -14.510 10.703 1.00 81.50 70 GLN A N 1
ATOM 544 C CA . GLN A 1 70 ? -15.369 -13.372 11.618 1.00 81.50 70 GLN A CA 1
ATOM 545 C C . GLN A 1 70 ? -16.768 -12.845 11.977 1.00 81.50 70 GLN A C 1
ATOM 547 O O . GLN A 1 70 ? -17.047 -12.604 13.151 1.00 81.50 70 GLN A O 1
ATOM 552 N N . LEU A 1 71 ? -17.676 -12.739 11.003 1.00 78.56 71 LEU A N 1
ATOM 553 C CA . LEU A 1 71 ? -19.068 -12.319 11.216 1.00 78.56 71 LEU A CA 1
ATOM 554 C C . LEU A 1 71 ? -19.879 -13.347 12.028 1.00 78.56 71 LEU A C 1
ATOM 556 O O . LEU A 1 71 ? -20.802 -12.988 12.762 1.00 78.56 71 LEU A O 1
ATOM 560 N N . ARG A 1 72 ? -19.537 -14.640 11.940 1.00 79.44 72 ARG A N 1
ATOM 561 C CA . ARG A 1 72 ? -20.190 -15.710 12.720 1.00 79.44 72 ARG A CA 1
ATOM 562 C C . ARG A 1 72 ? -19.755 -15.735 14.185 1.00 79.44 72 ARG A C 1
ATOM 564 O O . ARG A 1 72 ? -20.500 -16.237 15.033 1.00 79.44 72 ARG A O 1
ATOM 571 N N . LEU A 1 73 ? -18.575 -15.209 14.510 1.00 76.06 73 LEU A N 1
ATOM 572 C CA . LEU A 1 73 ? -18.069 -15.194 15.879 1.00 76.06 73 LEU A CA 1
ATOM 573 C C . LEU A 1 73 ? -18.826 -14.168 16.725 1.00 76.06 73 LEU A C 1
ATOM 575 O O . LEU A 1 73 ? -18.896 -12.981 16.421 1.00 76.06 73 LEU A O 1
ATOM 579 N N . LYS A 1 74 ? -19.404 -14.633 17.838 1.00 64.06 74 LYS A N 1
ATOM 580 C CA . LYS A 1 74 ? -20.211 -13.803 18.752 1.00 64.06 74 LYS A CA 1
ATOM 581 C C . LYS A 1 74 ? -19.377 -13.009 19.765 1.00 64.06 74 LYS A C 1
ATOM 583 O O . LYS A 1 74 ? -19.935 -12.211 20.510 1.00 64.06 74 LYS A O 1
ATOM 588 N N . ARG A 1 75 ? -18.063 -13.238 19.822 1.00 65.31 75 ARG A N 1
ATOM 589 C CA . ARG A 1 75 ? -17.119 -12.602 20.755 1.00 65.31 75 ARG A CA 1
ATOM 590 C C . ARG A 1 75 ? -15.836 -12.228 20.020 1.00 65.31 75 ARG A C 1
ATOM 592 O O . ARG A 1 75 ? -15.522 -12.848 19.007 1.00 65.31 75 ARG A O 1
ATOM 599 N N . TYR A 1 76 ? -15.099 -11.255 20.555 1.00 65.88 76 TYR A N 1
ATOM 600 C CA . TYR A 1 76 ? -13.760 -10.936 20.068 1.00 65.88 76 TYR A CA 1
ATOM 601 C C . TYR A 1 76 ? -12.846 -12.154 20.236 1.00 65.88 76 TYR A C 1
ATOM 603 O O . TYR A 1 76 ? -12.576 -12.592 21.355 1.00 65.88 76 TYR A O 1
ATOM 611 N N . VAL A 1 77 ? -12.385 -12.695 19.112 1.00 72.75 77 VAL A N 1
ATOM 612 C CA . VAL A 1 77 ? -11.308 -13.679 19.066 1.00 72.75 77 VAL A CA 1
ATOM 613 C C . VAL A 1 77 ? -10.159 -13.006 18.312 1.00 72.75 77 VAL A C 1
ATOM 615 O O . VAL A 1 77 ? -10.350 -12.652 17.146 1.00 72.75 77 VAL A O 1
ATOM 618 N N . PRO A 1 78 ? -8.989 -12.794 18.945 1.00 74.94 78 PRO A N 1
ATOM 619 C CA . PRO A 1 78 ? -7.892 -12.049 18.329 1.00 74.94 78 PRO A CA 1
ATOM 620 C C . PRO A 1 78 ? -7.452 -12.627 16.983 1.00 74.94 78 PRO A C 1
ATOM 622 O O . PRO A 1 78 ? -7.281 -11.886 16.023 1.00 74.94 78 PRO A O 1
ATOM 625 N N . PHE A 1 79 ? -7.305 -13.951 16.894 1.00 78.19 79 PHE A N 1
ATOM 626 C CA . PHE A 1 79 ? -6.733 -14.594 15.714 1.00 78.19 79 PHE A CA 1
ATOM 627 C C . PHE A 1 79 ? -7.584 -14.408 14.436 1.00 78.19 79 PHE A C 1
ATOM 629 O O . PHE A 1 79 ? -7.054 -13.861 13.474 1.00 78.19 79 PHE A O 1
ATOM 636 N N . PRO A 1 80 ? -8.891 -14.745 14.402 1.00 80.06 80 PRO A N 1
ATOM 637 C CA . PRO A 1 80 ? -9.743 -14.499 13.234 1.00 80.06 80 PRO A CA 1
ATOM 638 C C . PRO A 1 80 ? -9.860 -13.017 12.866 1.00 80.06 80 PRO A C 1
ATOM 640 O O . PRO A 1 80 ? -9.874 -12.685 11.684 1.00 80.06 80 PRO A O 1
ATOM 643 N N . TYR A 1 81 ? -9.880 -12.119 13.857 1.00 81.25 81 TYR A N 1
ATOM 644 C CA . TYR A 1 81 ? -9.933 -10.679 13.611 1.00 81.25 81 TYR A CA 1
ATOM 645 C C . TYR A 1 81 ? -8.680 -10.195 12.874 1.00 81.25 81 TYR A C 1
ATOM 647 O O . TYR A 1 81 ? -8.791 -9.600 11.805 1.00 81.25 81 TYR A O 1
ATOM 655 N N . TRP A 1 82 ? -7.491 -10.490 13.405 1.00 82.62 82 TRP A N 1
ATOM 656 C CA . TRP A 1 82 ? -6.232 -10.068 12.786 1.00 82.62 82 TRP A CA 1
ATOM 657 C C . TRP A 1 82 ? -5.971 -10.778 11.461 1.00 82.62 82 TRP A C 1
ATOM 659 O O . TRP A 1 82 ? -5.487 -10.144 10.530 1.00 82.62 82 TRP A O 1
ATOM 669 N N . LEU A 1 83 ? -6.375 -12.046 11.328 1.00 84.06 83 LEU A N 1
ATOM 670 C CA . LEU A 1 83 ? -6.342 -12.745 10.046 1.00 84.06 83 LEU A CA 1
ATOM 671 C C . LEU A 1 83 ? -7.220 -12.037 9.009 1.00 84.06 83 LEU A C 1
ATOM 673 O O . LEU A 1 83 ? -6.778 -11.824 7.888 1.00 84.06 83 LEU A O 1
ATOM 677 N N . THR A 1 84 ? -8.432 -11.617 9.387 1.00 85.19 84 THR A N 1
ATOM 678 C CA . THR A 1 84 ? -9.304 -10.840 8.492 1.00 85.19 84 THR A CA 1
ATOM 679 C C . THR A 1 84 ? -8.630 -9.529 8.094 1.00 85.19 84 THR A C 1
ATOM 681 O O . THR A 1 84 ? -8.640 -9.183 6.922 1.00 85.19 84 THR A O 1
ATOM 684 N N . VAL A 1 85 ? -7.995 -8.825 9.037 1.00 84.88 85 VAL A N 1
ATOM 685 C CA . VAL A 1 85 ? -7.269 -7.574 8.753 1.00 84.88 85 VAL A CA 1
ATOM 686 C C . VAL A 1 85 ? -6.119 -7.795 7.765 1.00 84.88 85 VAL A C 1
ATOM 688 O O . VAL A 1 85 ? -5.977 -7.000 6.843 1.00 84.88 85 VAL A O 1
ATOM 691 N N . VAL A 1 86 ? -5.332 -8.865 7.918 1.00 85.25 86 VAL A N 1
ATOM 692 C CA . VAL A 1 86 ? -4.242 -9.209 6.984 1.00 85.25 86 VAL A CA 1
ATOM 693 C C . VAL A 1 86 ? -4.786 -9.598 5.609 1.00 85.25 86 VAL A C 1
ATOM 695 O O . VAL A 1 86 ? -4.275 -9.168 4.586 1.00 85.25 86 VAL A O 1
ATOM 698 N N . VAL A 1 87 ? -5.845 -10.401 5.545 1.00 85.00 87 VAL A N 1
ATOM 699 C CA . VAL A 1 87 ? -6.405 -10.814 4.250 1.00 85.00 87 VAL A CA 1
ATOM 700 C C . VAL A 1 87 ? -7.055 -9.629 3.527 1.00 85.00 87 VAL A C 1
ATOM 702 O O . VAL A 1 87 ? -6.912 -9.495 2.312 1.00 85.00 87 VAL A O 1
ATOM 705 N N . VAL A 1 88 ? -7.726 -8.737 4.263 1.00 86.94 88 VAL A N 1
ATOM 706 C CA . VAL A 1 88 ? -8.254 -7.480 3.716 1.00 86.94 88 VAL A CA 1
ATOM 707 C C . VAL A 1 88 ? -7.130 -6.592 3.202 1.00 86.94 88 VAL A C 1
ATOM 709 O O . VAL A 1 88 ? -7.301 -5.994 2.144 1.00 86.94 88 VAL A O 1
ATOM 712 N N . SER A 1 89 ? -6.006 -6.495 3.921 1.00 84.88 89 SER A N 1
ATOM 713 C CA . SER A 1 89 ? -4.894 -5.643 3.499 1.00 84.88 89 SER A CA 1
ATOM 714 C C . SER A 1 89 ? -4.306 -6.101 2.169 1.00 84.88 89 SER A C 1
ATOM 716 O O . SER A 1 89 ? -4.225 -5.288 1.255 1.00 84.88 89 SER A O 1
ATOM 718 N N . VAL A 1 90 ? -4.041 -7.403 2.026 1.00 83.25 90 VAL A N 1
ATOM 719 C CA . VAL A 1 90 ? -3.584 -8.012 0.764 1.00 83.25 90 VAL A CA 1
ATOM 720 C C . VAL A 1 90 ? -4.599 -7.786 -0.360 1.00 83.25 90 VAL A C 1
ATOM 722 O O . VAL A 1 90 ? -4.243 -7.357 -1.450 1.00 83.25 90 VAL A O 1
ATOM 725 N N . THR A 1 91 ? -5.884 -8.045 -0.098 1.00 84.38 91 THR A N 1
ATOM 726 C CA . THR A 1 91 ? -6.937 -7.912 -1.122 1.00 84.38 91 THR A CA 1
ATOM 727 C C . THR A 1 91 ? -7.114 -6.457 -1.573 1.00 84.38 91 THR A C 1
ATOM 729 O O . THR A 1 91 ? -7.349 -6.202 -2.750 1.00 84.38 91 THR A O 1
ATOM 732 N N . GLY A 1 92 ? -7.002 -5.498 -0.649 1.00 83.62 92 GLY A N 1
ATOM 733 C CA . GLY A 1 92 ? -7.101 -4.069 -0.947 1.00 83.62 92 GLY A CA 1
ATOM 734 C C . GLY A 1 92 ? -5.949 -3.549 -1.809 1.00 83.62 92 GLY A C 1
ATOM 735 O O . GLY A 1 92 ? -6.208 -2.767 -2.723 1.00 83.62 92 GLY A O 1
ATOM 736 N N . THR A 1 93 ? -4.721 -4.012 -1.551 1.00 83.19 93 THR A N 1
ATOM 737 C CA . THR A 1 93 ? -3.550 -3.725 -2.398 1.00 83.19 93 THR A CA 1
ATOM 738 C C . THR A 1 93 ? -3.775 -4.273 -3.804 1.00 83.19 93 THR A C 1
ATOM 740 O O . THR A 1 93 ? -3.894 -3.492 -4.736 1.00 83.19 93 THR A O 1
ATOM 743 N N . LEU A 1 94 ? -4.080 -5.571 -3.935 1.00 81.88 94 LEU A N 1
ATOM 744 C CA . LEU A 1 94 ? -4.315 -6.205 -5.241 1.00 81.88 94 LEU A CA 1
ATOM 745 C C . LEU A 1 94 ? -5.395 -5.513 -6.088 1.00 81.88 94 LEU A C 1
ATOM 747 O O . LEU A 1 94 ? -5.290 -5.459 -7.310 1.00 81.88 94 LEU A O 1
ATOM 751 N N . TYR A 1 95 ? -6.467 -5.007 -5.471 1.00 82.81 95 TYR A N 1
ATOM 752 C CA . TYR A 1 95 ? -7.482 -4.248 -6.206 1.00 82.81 95 TYR A CA 1
ATOM 753 C C . TYR A 1 95 ? -6.982 -2.894 -6.694 1.00 82.81 95 TYR A C 1
ATOM 755 O O . TYR A 1 95 ? -7.384 -2.465 -7.776 1.00 82.81 95 TYR A O 1
ATOM 763 N N . THR A 1 96 ? -6.149 -2.229 -5.899 1.00 80.94 96 THR A N 1
ATOM 764 C CA . THR A 1 96 ? -5.524 -0.963 -6.283 1.00 80.94 96 THR A CA 1
ATOM 765 C C . THR A 1 96 ? -4.577 -1.200 -7.454 1.00 80.94 96 THR A C 1
ATOM 767 O O . THR A 1 96 ? -4.752 -0.553 -8.481 1.00 80.94 96 THR A O 1
ATOM 770 N N . ASP A 1 97 ? -3.733 -2.226 -7.368 1.00 76.12 97 ASP A N 1
ATOM 771 C CA . ASP A 1 97 ? -2.786 -2.606 -8.422 1.00 76.12 97 ASP A CA 1
ATOM 772 C C . ASP A 1 97 ? -3.504 -2.980 -9.726 1.00 76.12 97 ASP A C 1
ATOM 774 O O . ASP A 1 97 ? -3.078 -2.622 -10.818 1.00 76.12 97 ASP A O 1
ATOM 778 N N . ILE A 1 98 ? -4.651 -3.676 -9.662 1.00 78.44 98 ILE A N 1
ATOM 779 C CA . ILE A 1 98 ? -5.432 -3.991 -10.876 1.00 78.44 98 ILE A CA 1
ATOM 780 C C . ILE A 1 98 ? -5.924 -2.708 -11.557 1.00 78.44 98 ILE A C 1
ATOM 782 O O . ILE A 1 98 ? -5.948 -2.624 -12.788 1.00 78.44 98 ILE A O 1
ATOM 786 N N . LEU A 1 99 ? -6.337 -1.712 -10.772 1.00 74.69 99 LEU A N 1
ATOM 787 C CA . LEU A 1 99 ? -6.802 -0.431 -11.297 1.00 74.69 99 LEU A CA 1
ATOM 788 C C . LEU A 1 99 ? -5.654 0.384 -11.901 1.00 74.69 99 LEU A C 1
ATOM 790 O O . LEU A 1 99 ? -5.832 0.980 -12.963 1.00 74.69 99 LEU A O 1
ATOM 794 N N . THR A 1 100 ? -4.496 0.415 -11.254 1.00 71.81 100 THR A N 1
ATOM 795 C CA . THR A 1 100 ? -3.363 1.241 -11.686 1.00 71.81 100 THR A CA 1
ATOM 796 C C . THR A 1 100 ? -2.560 0.563 -12.782 1.00 71.81 100 THR A C 1
ATOM 798 O O . THR A 1 100 ? -2.381 1.148 -13.844 1.00 71.81 100 THR A O 1
ATOM 801 N N . ASP A 1 101 ? -2.168 -0.692 -12.588 1.00 70.25 101 ASP A N 1
ATOM 802 C CA . ASP A 1 101 ? -1.172 -1.363 -13.426 1.00 70.25 101 ASP A CA 1
ATOM 803 C C . ASP A 1 101 ? -1.818 -2.043 -14.632 1.00 70.25 101 ASP A C 1
ATOM 805 O O . ASP A 1 101 ? -1.245 -2.099 -15.719 1.00 70.25 101 ASP A O 1
ATOM 809 N N . GLN A 1 102 ? -3.033 -2.573 -14.462 1.00 73.31 102 GLN A N 1
ATOM 810 C CA . GLN A 1 102 ? -3.742 -3.269 -15.537 1.00 73.31 102 GLN A CA 1
ATOM 811 C C . GLN A 1 102 ? -4.673 -2.356 -16.327 1.00 73.31 102 GLN A C 1
ATOM 813 O O . GLN A 1 102 ? -4.753 -2.455 -17.552 1.00 73.31 102 GLN A O 1
ATOM 818 N N . LEU A 1 103 ? -5.406 -1.489 -15.628 1.00 72.00 103 LEU A N 1
ATOM 819 C CA . LEU A 1 103 ? -6.355 -0.569 -16.253 1.00 72.00 103 LEU A CA 1
ATOM 820 C C . LEU A 1 103 ? -5.735 0.801 -16.572 1.00 72.00 103 LEU A C 1
ATOM 822 O O . LEU A 1 103 ? -6.426 1.629 -17.168 1.00 72.00 103 LEU A O 1
ATOM 826 N N . ASN A 1 104 ? -4.455 1.029 -16.233 1.00 73.44 104 ASN A N 1
ATOM 827 C CA . ASN A 1 104 ? -3.736 2.292 -16.447 1.00 73.44 104 ASN A CA 1
ATOM 828 C C . ASN A 1 104 ? -4.495 3.511 -15.891 1.00 73.44 104 ASN A C 1
ATOM 830 O O . ASN A 1 104 ? -4.475 4.595 -16.479 1.00 73.44 104 ASN A O 1
ATOM 834 N N . VAL A 1 105 ? -5.214 3.339 -14.775 1.00 77.19 105 VAL A N 1
ATOM 835 C CA . VAL A 1 105 ? -5.928 4.441 -14.125 1.00 77.19 105 VAL A CA 1
ATOM 836 C C . VAL A 1 105 ? -4.932 5.243 -13.283 1.00 77.19 105 VAL A C 1
ATOM 838 O O . VAL A 1 105 ? -4.328 4.680 -12.371 1.00 77.19 105 VAL A O 1
ATOM 841 N N . PRO A 1 106 ? -4.789 6.561 -13.517 1.00 80.12 106 PRO A N 1
ATOM 842 C CA . PRO A 1 106 ? -3.909 7.403 -12.717 1.00 80.12 106 PRO A CA 1
ATOM 843 C C . PRO A 1 106 ? -4.217 7.325 -11.215 1.00 80.12 106 PRO A C 1
ATOM 845 O O . PRO A 1 106 ? -5.378 7.406 -10.799 1.00 80.12 106 PRO A O 1
ATOM 848 N N . LEU A 1 107 ? -3.170 7.260 -10.391 1.00 77.06 107 LEU A N 1
ATOM 849 C CA . LEU A 1 107 ? -3.255 7.096 -8.935 1.00 77.06 107 LEU A CA 1
ATOM 850 C C . LEU A 1 107 ? -4.071 8.192 -8.231 1.00 77.06 107 LEU A C 1
ATOM 852 O O . LEU A 1 107 ? -4.805 7.915 -7.275 1.00 77.06 107 LEU A O 1
ATOM 856 N N . TRP A 1 108 ? -4.027 9.429 -8.737 1.00 77.81 108 TRP A N 1
ATOM 857 C CA . TRP A 1 108 ? -4.846 10.529 -8.219 1.00 77.81 108 TRP A CA 1
ATOM 858 C C . TRP A 1 108 ? -6.351 10.301 -8.447 1.00 77.81 108 TRP A C 1
ATOM 860 O O . TRP A 1 108 ? -7.161 10.665 -7.590 1.00 77.81 108 TRP A O 1
ATOM 870 N N . ILE A 1 109 ? -6.741 9.659 -9.560 1.00 82.94 109 ILE A N 1
ATOM 871 C CA . ILE A 1 109 ? -8.141 9.305 -9.848 1.00 82.94 109 ILE A CA 1
ATOM 872 C C . ILE A 1 109 ? -8.584 8.197 -8.902 1.00 82.94 109 ILE A C 1
ATOM 874 O O . ILE A 1 109 ? -9.622 8.336 -8.254 1.00 82.94 109 ILE A O 1
ATOM 878 N N . SER A 1 110 ? -7.790 7.132 -8.770 1.00 80.69 110 SER A N 1
ATOM 879 C CA . SER A 1 110 ? -8.077 6.024 -7.852 1.00 80.69 110 SER A CA 1
ATOM 880 C C . SER A 1 110 ? -8.231 6.523 -6.411 1.00 80.69 110 SER A C 1
ATOM 882 O O . SER A 1 110 ? -9.230 6.229 -5.751 1.00 80.69 110 SER A O 1
ATOM 884 N N . SER A 1 111 ? -7.321 7.387 -5.953 1.00 83.00 111 SER A N 1
ATOM 885 C CA . SER A 1 111 ? -7.381 8.020 -4.629 1.00 83.00 111 SER A CA 1
ATOM 886 C C . SER A 1 111 ? -8.636 8.879 -4.440 1.00 83.00 111 SER A C 1
ATOM 888 O O . SER A 1 111 ? -9.297 8.806 -3.397 1.00 83.00 111 SER A O 1
ATOM 890 N N . ALA A 1 112 ? -9.018 9.671 -5.447 1.00 84.31 112 ALA A N 1
ATOM 891 C CA . ALA A 1 112 ? -10.232 10.483 -5.400 1.00 84.31 112 ALA A CA 1
ATOM 892 C C . ALA A 1 112 ? -11.501 9.613 -5.355 1.00 84.31 112 ALA A C 1
ATOM 894 O O . ALA A 1 112 ? -12.382 9.843 -4.522 1.00 84.31 112 ALA A O 1
ATOM 895 N N . VAL A 1 113 ? -11.579 8.579 -6.196 1.00 86.75 113 VAL A N 1
ATOM 896 C CA . VAL A 1 113 ? -12.711 7.643 -6.247 1.00 86.75 113 VAL A CA 1
ATOM 897 C C . VAL A 1 113 ? -12.853 6.893 -4.926 1.00 86.75 113 VAL A C 1
ATOM 899 O O . VAL A 1 113 ? -13.951 6.858 -4.367 1.00 86.75 113 VAL A O 1
ATOM 902 N N . PHE A 1 114 ? -11.763 6.353 -4.374 1.00 85.19 114 PHE A N 1
ATOM 903 C CA . PHE A 1 114 ? -11.805 5.672 -3.081 1.00 85.19 114 PHE A CA 1
ATOM 904 C C . PHE A 1 114 ? -12.151 6.620 -1.929 1.00 85.19 114 PHE A C 1
ATOM 906 O O . PHE A 1 114 ? -12.862 6.219 -1.009 1.00 85.19 114 PHE A O 1
ATOM 913 N N . SER A 1 115 ? -11.738 7.889 -1.994 1.00 85.38 115 SER A N 1
ATOM 914 C CA . SER A 1 115 ? -12.120 8.907 -1.006 1.00 85.38 115 SER A CA 1
ATOM 915 C C . SER A 1 115 ? -13.621 9.196 -1.037 1.00 85.38 115 SER A C 1
ATOM 917 O O . SER A 1 115 ? -14.272 9.223 0.010 1.00 85.38 115 SER A O 1
ATOM 919 N N . VAL A 1 116 ? -14.196 9.364 -2.233 1.00 87.56 116 VAL A N 1
ATOM 920 C CA . VAL A 1 116 ? -15.644 9.556 -2.414 1.00 87.56 116 VAL A CA 1
ATOM 921 C C . VAL A 1 116 ? -16.410 8.314 -1.966 1.00 87.56 116 VAL A C 1
ATOM 923 O O . VAL A 1 116 ? -17.408 8.431 -1.254 1.00 87.56 116 VAL A O 1
ATOM 926 N N . LEU A 1 117 ? -15.927 7.122 -2.323 1.00 88.00 117 LEU A N 1
ATOM 927 C CA . LEU A 1 117 ? -16.523 5.857 -1.907 1.00 88.00 117 LEU A CA 1
ATOM 928 C C . LEU A 1 117 ? -16.507 5.711 -0.382 1.00 88.00 117 LEU A C 1
ATOM 930 O O . LEU A 1 117 ? -17.521 5.352 0.214 1.00 88.00 117 LEU A O 1
ATOM 934 N N . LEU A 1 118 ? -15.392 6.049 0.267 1.00 85.88 118 LEU A N 1
ATOM 935 C CA . LEU A 1 118 ? -15.267 6.015 1.721 1.00 85.88 118 LEU A CA 1
ATOM 936 C C . LEU A 1 118 ? -16.229 7.001 2.392 1.00 85.88 118 LEU A C 1
ATOM 938 O O . LEU A 1 118 ? -16.916 6.645 3.352 1.00 85.88 118 LEU A O 1
ATOM 942 N N . ALA A 1 119 ? -16.322 8.224 1.866 1.00 85.50 119 ALA A N 1
ATOM 943 C CA . ALA A 1 119 ? -17.267 9.226 2.345 1.00 85.50 119 ALA A CA 1
ATOM 944 C C . ALA A 1 119 ? -18.721 8.754 2.184 1.00 85.50 119 ALA A C 1
ATOM 946 O O . ALA A 1 119 ? -19.528 8.933 3.097 1.00 85.50 119 ALA A O 1
ATOM 947 N N . ALA A 1 120 ? -19.051 8.092 1.071 1.00 87.00 120 ALA A N 1
ATOM 948 C CA . ALA A 1 120 ? -20.365 7.500 0.846 1.00 87.00 120 ALA A CA 1
ATOM 949 C C . ALA A 1 120 ? -20.658 6.366 1.841 1.00 87.00 120 ALA A C 1
ATOM 951 O O . ALA A 1 120 ? -21.743 6.336 2.421 1.00 87.00 120 ALA A O 1
ATOM 952 N N . VAL A 1 121 ? -19.694 5.477 2.108 1.00 86.44 121 VAL A N 1
ATOM 953 C CA . VAL A 1 121 ? -19.836 4.402 3.106 1.00 86.44 121 VAL A CA 1
ATOM 954 C C . VAL A 1 121 ? -20.093 4.984 4.495 1.00 86.44 121 VAL A C 1
ATOM 956 O O . VAL A 1 121 ? -21.050 4.576 5.157 1.00 86.44 121 VAL A O 1
ATOM 959 N N . PHE A 1 122 ? -19.312 5.980 4.925 1.00 82.00 122 PHE A N 1
ATOM 960 C CA . PHE A 1 122 ? -19.547 6.656 6.203 1.00 82.00 122 PHE A CA 1
ATOM 961 C C . PHE A 1 122 ? -20.876 7.414 6.234 1.00 82.00 122 PHE A C 1
ATOM 963 O O . PHE A 1 122 ? -21.570 7.377 7.250 1.00 82.00 122 PHE A O 1
ATOM 970 N N . GLY A 1 123 ? -21.261 8.061 5.133 1.00 82.25 123 GLY A N 1
ATOM 971 C CA . GLY A 1 123 ? -22.523 8.785 5.007 1.00 82.25 123 GLY A CA 1
ATOM 972 C C . GLY A 1 123 ? -23.737 7.864 5.122 1.00 82.25 123 GLY A C 1
ATOM 973 O O . GLY A 1 123 ? -24.645 8.138 5.906 1.00 82.25 123 GLY A O 1
ATOM 974 N N . VAL A 1 124 ? -23.734 6.736 4.406 1.00 83.75 124 VAL A N 1
ATOM 975 C CA . VAL A 1 124 ? -24.796 5.720 4.474 1.00 83.75 124 VAL A CA 1
ATOM 976 C C . VAL A 1 124 ? -24.840 5.076 5.857 1.00 83.75 124 VAL A C 1
ATOM 978 O O . VAL A 1 124 ? -25.924 4.917 6.423 1.00 83.75 124 VAL A O 1
ATOM 981 N N . TRP A 1 125 ? -23.682 4.755 6.438 1.00 81.88 125 TRP A N 1
ATOM 982 C CA . TRP A 1 125 ? -23.614 4.189 7.783 1.00 81.88 125 TRP A CA 1
ATOM 983 C C . TRP A 1 125 ? -24.178 5.162 8.827 1.00 81.88 125 TRP A C 1
ATOM 985 O O . TRP A 1 125 ? -25.045 4.791 9.623 1.00 81.88 125 TRP A O 1
ATOM 995 N N . TRP A 1 126 ? -23.786 6.436 8.771 1.00 77.50 126 TRP A N 1
ATOM 996 C CA . TRP A 1 126 ? -24.317 7.465 9.661 1.00 77.50 126 TRP A CA 1
ATOM 997 C C . TRP A 1 126 ? -25.812 7.721 9.435 1.00 77.50 126 TRP A C 1
ATOM 999 O O . TRP A 1 126 ? -26.555 7.868 10.403 1.00 77.50 126 TRP A O 1
ATOM 1009 N N . ALA A 1 127 ? -26.294 7.714 8.191 1.00 79.75 127 ALA A N 1
ATOM 1010 C CA . ALA A 1 127 ? -27.716 7.884 7.892 1.00 79.75 127 ALA A CA 1
ATOM 1011 C C . ALA A 1 127 ? -28.573 6.736 8.455 1.00 79.75 127 ALA A C 1
ATOM 1013 O O . ALA A 1 127 ? -29.687 6.972 8.925 1.00 79.75 127 ALA A O 1
ATOM 1014 N N . ARG A 1 128 ? -28.055 5.500 8.433 1.00 76.31 128 ARG A N 1
ATOM 1015 C CA . ARG A 1 128 ? -28.773 4.296 8.882 1.00 76.31 128 ARG A CA 1
ATOM 1016 C C . ARG A 1 128 ? -28.681 4.064 10.384 1.00 76.31 128 ARG A C 1
ATOM 1018 O O . ARG A 1 128 ? -29.656 3.622 10.982 1.00 76.31 128 ARG A O 1
ATOM 1025 N N . GLU A 1 129 ? -27.534 4.348 10.994 1.00 71.81 129 GLU A N 1
ATOM 1026 C CA . GLU A 1 129 ? -27.274 3.972 12.388 1.00 71.81 129 GLU A CA 1
ATOM 1027 C C . GLU A 1 129 ? -27.039 5.158 13.323 1.00 71.81 129 GLU A C 1
ATOM 1029 O O . GLU A 1 129 ? -27.049 4.972 14.539 1.00 71.81 129 GLU A O 1
ATOM 1034 N N . ARG A 1 130 ? -26.855 6.370 12.776 1.00 70.69 130 ARG A N 1
ATOM 1035 C CA . ARG A 1 130 ? -26.598 7.628 13.507 1.00 70.69 130 ARG A CA 1
ATOM 1036 C C . ARG A 1 130 ? -25.406 7.570 14.468 1.00 70.69 130 ARG A C 1
ATOM 1038 O O . ARG A 1 130 ? -25.251 8.439 15.321 1.00 70.69 130 ARG A O 1
ATOM 1045 N N . THR A 1 131 ? -24.534 6.577 14.311 1.00 64.69 131 THR A N 1
ATOM 1046 C CA . THR A 1 131 ? -23.303 6.410 15.081 1.00 64.69 131 THR A CA 1
ATOM 1047 C C . THR A 1 131 ? -22.202 5.863 14.182 1.00 64.69 131 THR A C 1
ATOM 1049 O O . THR A 1 131 ? -22.429 4.946 13.403 1.00 64.69 131 THR A O 1
ATOM 1052 N N . LEU A 1 132 ? -21.004 6.431 14.310 1.00 61.66 132 LEU A N 1
ATOM 1053 C CA . LEU A 1 132 ? -19.758 5.927 13.712 1.00 61.66 132 LEU A CA 1
ATOM 1054 C C . LEU A 1 132 ? -18.881 5.236 14.774 1.00 61.66 132 LEU A C 1
ATOM 1056 O O . LEU A 1 132 ? -17.688 5.007 14.571 1.00 61.66 132 LEU A O 1
ATOM 1060 N N . SER A 1 133 ? -19.459 4.965 15.952 1.00 59.00 133 SER A N 1
ATOM 1061 C CA . SER A 1 133 ? -18.740 4.433 17.105 1.00 59.00 133 SER A CA 1
ATOM 1062 C C . SER A 1 133 ? -18.565 2.921 17.022 1.00 59.00 133 SER A C 1
ATOM 1064 O O . SER A 1 133 ? -19.525 2.143 17.023 1.00 59.00 133 SER A O 1
ATOM 1066 N N . ILE A 1 134 ? -17.299 2.522 17.078 1.00 57.81 134 ILE A N 1
ATOM 1067 C CA . ILE A 1 134 ? -16.802 1.143 17.040 1.00 57.81 134 ILE A CA 1
ATOM 1068 C C . ILE A 1 134 ? -17.177 0.356 18.306 1.00 57.81 134 ILE A C 1
ATOM 1070 O O . ILE A 1 134 ? -17.181 -0.870 18.302 1.00 57.81 134 ILE A O 1
ATOM 1074 N N . HIS A 1 135 ? -17.569 1.041 19.383 1.00 52.25 135 HIS A N 1
ATOM 1075 C CA . HIS A 1 135 ? -17.971 0.413 20.646 1.00 52.25 135 HIS A CA 1
ATOM 1076 C C . HIS A 1 135 ? -19.389 -0.178 20.637 1.00 52.25 135 HIS A C 1
ATOM 1078 O O . HIS A 1 135 ? -19.813 -0.769 21.627 1.00 52.25 135 HIS A O 1
ATOM 1084 N N . SER A 1 136 ? -20.139 -0.009 19.542 1.00 52.22 136 SER A N 1
ATOM 1085 C CA . SER A 1 136 ? -21.537 -0.447 19.430 1.00 52.22 136 SER A CA 1
ATOM 1086 C C . SER A 1 136 ? -21.786 -1.420 18.274 1.00 52.22 136 SER A C 1
ATOM 1088 O O . SER A 1 136 ? -22.910 -1.525 17.780 1.00 52.22 136 SER A O 1
ATOM 1090 N N . VAL A 1 137 ? -20.743 -2.131 17.840 1.00 57.62 137 VAL A N 1
ATOM 1091 C CA . VAL A 1 137 ? -20.781 -3.093 16.732 1.00 57.62 137 VAL A CA 1
ATOM 1092 C C . VAL A 1 137 ? -21.277 -4.448 17.252 1.00 57.62 137 VAL A C 1
ATOM 1094 O O . VAL A 1 137 ? -20.500 -5.347 17.563 1.00 57.62 137 VAL A O 1
ATOM 1097 N N . THR A 1 138 ? -22.592 -4.560 17.440 1.00 55.19 138 THR A N 1
ATOM 1098 C CA . THR A 1 138 ? -23.246 -5.771 17.974 1.00 55.19 138 THR A CA 1
ATOM 1099 C C . THR A 1 138 ? -24.226 -6.422 16.999 1.00 55.19 138 THR A C 1
ATOM 1101 O O . THR A 1 138 ? -24.714 -7.518 17.275 1.00 55.19 138 THR A O 1
ATOM 1104 N N . THR A 1 139 ? -24.527 -5.775 15.869 1.00 64.56 139 THR A N 1
ATOM 1105 C CA . THR A 1 139 ? -25.469 -6.281 14.861 1.00 64.56 139 THR A CA 1
ATOM 1106 C C . THR A 1 139 ? -24.776 -6.475 13.511 1.00 64.56 139 THR A C 1
ATOM 1108 O O . THR A 1 139 ? -23.852 -5.739 13.161 1.00 64.56 139 THR A O 1
ATOM 1111 N N . LEU A 1 140 ? -25.239 -7.468 12.739 1.00 65.88 140 LEU A N 1
ATOM 1112 C CA . LEU A 1 140 ? -24.688 -7.806 11.418 1.00 65.88 140 LEU A CA 1
ATOM 1113 C C . LEU A 1 140 ? -24.604 -6.604 10.450 1.00 65.88 140 LEU A C 1
ATOM 1115 O O . LEU A 1 140 ? -23.588 -6.494 9.762 1.00 65.88 140 LEU A O 1
ATOM 1119 N N . PRO A 1 141 ? -25.584 -5.674 10.397 1.00 69.25 141 PRO A N 1
ATOM 1120 C CA . PRO A 1 141 ? -25.474 -4.480 9.559 1.00 69.25 141 PRO A CA 1
ATOM 1121 C C . PRO A 1 141 ? -24.283 -3.583 9.924 1.00 69.25 141 PRO A C 1
ATOM 1123 O O . PRO A 1 141 ? -23.518 -3.222 9.031 1.00 69.25 141 PRO A O 1
ATOM 1126 N N . ARG A 1 142 ? -24.053 -3.296 11.217 1.00 71.25 142 ARG A N 1
ATOM 1127 C CA . ARG A 1 142 ? -22.921 -2.442 11.637 1.00 71.25 142 ARG A CA 1
ATOM 1128 C C . ARG A 1 142 ? -21.583 -3.125 11.408 1.00 71.25 142 ARG A C 1
ATOM 1130 O O . ARG A 1 142 ? -20.623 -2.467 11.026 1.00 71.25 142 ARG A O 1
ATOM 1137 N N . GLU A 1 143 ? -21.517 -4.440 11.622 1.00 73.25 143 GLU A N 1
ATOM 1138 C CA . GLU A 1 143 ? -20.318 -5.231 11.316 1.00 73.25 143 GLU A CA 1
ATOM 1139 C C . GLU A 1 143 ? -19.984 -5.184 9.825 1.00 73.25 143 GLU A C 1
ATOM 1141 O O . GLU A 1 143 ? -18.823 -5.020 9.460 1.00 73.25 143 GLU A O 1
ATOM 1146 N N . SER A 1 144 ? -20.999 -5.261 8.964 1.00 76.06 144 SER A N 1
ATOM 1147 C CA . SER A 1 144 ? -20.820 -5.194 7.512 1.00 76.06 144 SER A CA 1
ATOM 1148 C C . SER A 1 144 ? -20.329 -3.813 7.070 1.00 76.06 144 SER A C 1
ATOM 1150 O O . SER A 1 144 ? -19.376 -3.731 6.300 1.00 76.06 144 SER A O 1
ATOM 1152 N N . PHE A 1 145 ? -20.913 -2.727 7.597 1.00 79.44 145 PHE A N 1
ATOM 1153 C CA . PHE A 1 145 ? -20.433 -1.366 7.323 1.00 79.44 145 PHE A CA 1
ATOM 1154 C C . PHE A 1 145 ? -19.017 -1.133 7.842 1.00 79.44 145 PHE A C 1
ATOM 1156 O O . PHE A 1 145 ? -18.222 -0.498 7.156 1.00 79.44 145 PHE A O 1
ATOM 1163 N N . TYR A 1 146 ? -18.684 -1.678 9.013 1.00 81.56 146 TYR A N 1
ATOM 1164 C CA . TYR A 1 146 ? -17.335 -1.612 9.558 1.00 81.56 146 TYR A CA 1
ATOM 1165 C C . TYR A 1 146 ? -16.326 -2.292 8.630 1.00 81.56 146 TYR A C 1
ATOM 1167 O O . TYR A 1 146 ? -15.354 -1.661 8.233 1.00 81.56 146 TYR A O 1
ATOM 1175 N N . TRP A 1 147 ? -16.564 -3.545 8.234 1.00 83.25 147 TRP A N 1
ATOM 1176 C CA . TRP A 1 147 ? -15.638 -4.268 7.357 1.00 83.25 147 TRP A CA 1
ATOM 1177 C C . TRP A 1 147 ? -15.563 -3.679 5.951 1.00 83.25 147 TRP A C 1
ATOM 1179 O O . TRP A 1 147 ? -14.483 -3.657 5.366 1.00 83.25 147 TRP A O 1
ATOM 1189 N N . LEU A 1 148 ? -16.672 -3.147 5.433 1.00 83.62 148 LEU A N 1
ATOM 1190 C CA . LEU A 1 148 ? -16.679 -2.418 4.169 1.00 83.62 148 LEU A CA 1
ATOM 1191 C C . LEU A 1 148 ? -15.856 -1.131 4.265 1.00 83.62 148 LEU A C 1
ATOM 1193 O O . LEU A 1 148 ? -15.025 -0.880 3.400 1.00 83.62 148 LEU A O 1
ATOM 1197 N N . ALA A 1 149 ? -16.045 -0.341 5.326 1.00 84.44 149 ALA A N 1
ATOM 1198 C CA . ALA A 1 149 ? -15.236 0.847 5.568 1.00 84.44 149 ALA A CA 1
ATOM 1199 C C . ALA A 1 149 ? -13.759 0.464 5.664 1.00 84.44 149 ALA A C 1
ATOM 1201 O O . ALA A 1 149 ? -12.936 1.067 4.989 1.00 84.44 149 ALA A O 1
ATOM 1202 N N . VAL A 1 150 ? -13.432 -0.590 6.417 1.00 84.19 150 VAL A N 1
ATOM 1203 C CA . VAL A 1 150 ? -12.068 -1.113 6.522 1.00 84.19 150 VAL A CA 1
ATOM 1204 C C . VAL A 1 150 ? -11.509 -1.443 5.132 1.00 84.19 150 VAL A C 1
ATOM 1206 O O . VAL A 1 150 ? -10.493 -0.864 4.762 1.00 84.19 150 VAL A O 1
ATOM 1209 N N . LEU A 1 151 ? -12.190 -2.255 4.318 1.00 84.69 151 LEU A N 1
ATOM 1210 C CA . LEU A 1 151 ? -11.754 -2.588 2.953 1.00 84.69 151 LEU A CA 1
ATOM 1211 C C . LEU A 1 151 ? -11.498 -1.341 2.087 1.00 84.69 151 LEU A C 1
ATOM 1213 O O . LEU A 1 151 ? -10.450 -1.239 1.455 1.00 84.69 151 LEU A O 1
ATOM 1217 N N . VAL A 1 152 ? -12.415 -0.369 2.089 1.00 83.56 152 VAL A N 1
ATOM 1218 C CA . VAL A 1 152 ? -12.256 0.861 1.296 1.00 83.56 152 VAL A CA 1
ATOM 1219 C C . VAL A 1 152 ? -11.104 1.719 1.824 1.00 83.56 152 VAL A C 1
ATOM 1221 O O . VAL A 1 152 ? -10.344 2.267 1.032 1.00 83.56 152 VAL A O 1
ATOM 1224 N N . THR A 1 153 ? -10.913 1.805 3.146 1.00 83.88 153 THR A N 1
ATOM 1225 C CA . THR A 1 153 ? -9.746 2.500 3.721 1.00 83.88 153 THR A CA 1
ATOM 1226 C C . THR A 1 153 ? -8.426 1.824 3.368 1.00 83.88 153 THR A C 1
ATOM 1228 O O . THR A 1 153 ? -7.410 2.507 3.272 1.00 83.88 153 THR A O 1
ATOM 1231 N N . PHE A 1 154 ? -8.434 0.503 3.172 1.00 81.94 154 PHE A N 1
ATOM 1232 C CA . PHE A 1 154 ? -7.260 -0.248 2.747 1.00 81.94 154 PHE A CA 1
ATOM 1233 C C . PHE A 1 154 ? -6.866 0.111 1.313 1.00 81.94 154 PHE A C 1
ATOM 1235 O O . PHE A 1 154 ? -5.730 0.528 1.111 1.00 81.94 154 PHE A O 1
ATOM 1242 N N . ALA A 1 155 ? -7.811 0.050 0.370 1.00 82.19 155 ALA A N 1
ATOM 1243 C CA . ALA A 1 155 ? -7.572 0.437 -1.022 1.00 82.19 155 ALA A CA 1
ATOM 1244 C C . ALA A 1 155 ? -7.194 1.925 -1.160 1.00 82.19 155 ALA A C 1
ATOM 1246 O O . ALA A 1 155 ? -6.216 2.268 -1.816 1.00 82.19 155 ALA A O 1
ATOM 1247 N N . LEU A 1 156 ? -7.903 2.820 -0.454 1.00 83.06 156 LEU A N 1
ATOM 1248 C CA . LEU A 1 156 ? -7.562 4.246 -0.421 1.00 83.06 156 LEU A CA 1
ATOM 1249 C C . LEU A 1 156 ? -6.138 4.482 0.096 1.00 83.06 156 LEU A C 1
ATOM 1251 O O . LEU A 1 156 ? -5.424 5.333 -0.424 1.00 83.06 156 LEU A O 1
ATOM 1255 N N . GLY A 1 157 ? -5.754 3.778 1.161 1.00 81.75 157 GLY A N 1
ATOM 1256 C CA . GLY A 1 157 ? -4.469 3.976 1.814 1.00 81.75 157 GLY A CA 1
ATOM 1257 C C . GLY A 1 157 ? -3.279 3.517 0.975 1.00 81.75 157 GLY A C 1
ATOM 1258 O O . GLY A 1 157 ? -2.252 4.181 1.045 1.00 81.75 157 GLY A O 1
ATOM 1259 N N . THR A 1 158 ? -3.431 2.444 0.193 1.00 82.38 158 THR A N 1
ATOM 1260 C CA . THR A 1 158 ? -2.436 2.016 -0.805 1.00 82.38 158 THR A CA 1
ATOM 1261 C C . THR A 1 158 ? -2.340 3.063 -1.916 1.00 82.38 158 THR A C 1
ATOM 1263 O O . THR A 1 158 ? -1.318 3.729 -2.015 1.00 82.38 158 THR A O 1
ATOM 1266 N N . ALA A 1 159 ? -3.458 3.390 -2.583 1.00 81.81 159 ALA A N 1
ATOM 1267 C CA . ALA A 1 159 ? -3.473 4.382 -3.667 1.00 81.81 159 ALA A CA 1
ATOM 1268 C C . ALA A 1 159 ? -2.895 5.751 -3.257 1.00 81.81 159 ALA A C 1
ATOM 1270 O O . ALA A 1 159 ? -2.178 6.391 -4.020 1.00 81.81 159 ALA A O 1
ATOM 1271 N N . THR A 1 160 ? -3.195 6.211 -2.037 1.00 78.56 160 THR A N 1
ATOM 1272 C CA . THR A 1 160 ? -2.666 7.482 -1.516 1.00 78.56 160 THR A CA 1
ATOM 1273 C C . THR A 1 160 ? -1.181 7.378 -1.159 1.00 78.56 160 THR A C 1
ATOM 1275 O O . THR A 1 160 ? -0.463 8.371 -1.275 1.00 78.56 160 THR A O 1
ATOM 1278 N N . GLY A 1 161 ? -0.720 6.212 -0.693 1.00 76.06 161 GLY A N 1
ATOM 1279 C CA . GLY A 1 161 ? 0.693 5.939 -0.424 1.00 76.06 161 GLY A CA 1
ATOM 1280 C C . GLY A 1 161 ? 1.515 6.054 -1.702 1.00 76.06 161 GLY A C 1
ATOM 1281 O O . GLY A 1 161 ? 2.397 6.912 -1.780 1.00 76.06 161 GLY A O 1
ATOM 1282 N N . ASP A 1 162 ? 1.115 5.313 -2.732 1.00 74.62 162 ASP A N 1
ATOM 1283 C CA . ASP A 1 162 ? 1.778 5.297 -4.040 1.00 74.62 162 ASP A CA 1
ATOM 1284 C C . ASP A 1 162 ? 1.718 6.669 -4.710 1.00 74.62 162 ASP A C 1
ATOM 1286 O O . ASP A 1 162 ? 2.726 7.188 -5.187 1.00 74.62 162 ASP A O 1
ATOM 1290 N N . TRP A 1 163 ? 0.559 7.336 -4.647 1.00 77.88 163 TRP A N 1
ATOM 1291 C CA . TRP A 1 163 ? 0.420 8.694 -5.172 1.00 77.88 163 TRP A CA 1
ATOM 1292 C C . TRP A 1 163 ? 1.331 9.697 -4.450 1.00 77.88 163 TRP A C 1
ATOM 1294 O O . TRP A 1 163 ? 1.843 10.634 -5.061 1.00 77.88 163 TRP A O 1
ATOM 1304 N N . THR A 1 164 ? 1.565 9.512 -3.145 1.00 73.56 164 THR A N 1
ATO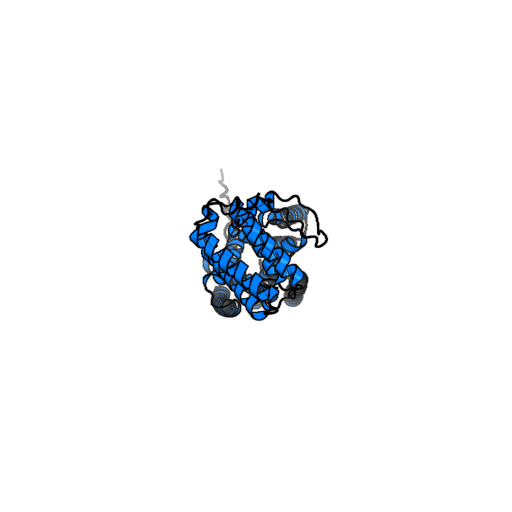M 1305 C CA . THR A 1 164 ? 2.503 10.357 -2.393 1.00 73.56 164 THR A CA 1
ATOM 1306 C C . THR A 1 164 ? 3.930 10.154 -2.896 1.00 73.56 164 THR A C 1
ATOM 1308 O O . THR A 1 164 ? 4.661 11.137 -3.030 1.00 73.56 164 THR A O 1
ATOM 1311 N N . LEU A 1 165 ? 4.327 8.915 -3.198 1.00 70.44 165 LEU A N 1
ATOM 1312 C CA . LEU A 1 165 ? 5.640 8.607 -3.772 1.00 70.44 165 LEU A CA 1
ATOM 1313 C C . LEU A 1 165 ? 5.803 9.251 -5.152 1.00 70.44 165 LEU A C 1
ATOM 1315 O O . LEU A 1 165 ? 6.792 9.947 -5.376 1.00 70.44 165 LEU A O 1
ATOM 1319 N N . GLU A 1 166 ? 4.800 9.110 -6.020 1.00 71.69 166 GLU A N 1
ATOM 1320 C CA . GLU A 1 166 ? 4.781 9.693 -7.368 1.00 71.69 166 GLU A CA 1
ATOM 1321 C C . GLU A 1 166 ? 4.875 11.228 -7.334 1.00 71.69 166 GLU A C 1
ATOM 1323 O O . GLU A 1 166 ? 5.676 11.829 -8.046 1.00 71.69 166 GLU A O 1
ATOM 1328 N N . LEU A 1 167 ? 4.094 11.881 -6.465 1.00 72.69 167 LEU A N 1
ATOM 1329 C CA . LEU A 1 167 ? 4.024 13.343 -6.404 1.00 72.69 167 LEU A CA 1
ATOM 1330 C C . LEU A 1 167 ? 5.272 13.979 -5.778 1.00 72.69 167 LEU A C 1
ATOM 1332 O O . LEU A 1 167 ? 5.673 15.078 -6.161 1.00 72.69 167 LEU A O 1
ATOM 1336 N N . THR A 1 168 ? 5.845 13.337 -4.757 1.00 70.56 168 THR A N 1
ATOM 1337 C CA . THR A 1 168 ? 6.962 13.908 -3.988 1.00 70.56 168 THR A CA 1
ATOM 1338 C C . THR A 1 168 ? 8.331 13.482 -4.510 1.00 70.56 168 THR A C 1
ATOM 1340 O O . THR A 1 168 ? 9.322 14.142 -4.193 1.00 70.56 168 THR A O 1
ATOM 1343 N N . GLY A 1 169 ? 8.406 12.379 -5.264 1.00 66.44 169 GLY A N 1
ATOM 1344 C CA . GLY A 1 169 ? 9.666 11.732 -5.635 1.00 66.44 169 GLY A CA 1
ATOM 1345 C C . GLY A 1 169 ? 10.455 11.220 -4.424 1.00 66.44 169 GLY A C 1
ATOM 1346 O O . GLY A 1 169 ? 11.660 10.984 -4.513 1.00 66.44 169 GLY A O 1
ATOM 1347 N N . TRP A 1 170 ? 9.822 11.116 -3.251 1.00 72.06 170 TRP A N 1
ATOM 1348 C CA . TRP A 1 170 ? 10.489 10.670 -2.034 1.00 72.06 170 TRP A CA 1
ATOM 1349 C C . TRP A 1 170 ? 10.696 9.160 -2.059 1.00 72.06 170 TRP A C 1
ATOM 1351 O O . TRP A 1 170 ? 9.835 8.399 -2.490 1.00 72.06 170 TRP A O 1
ATOM 1361 N N . SER A 1 171 ? 11.823 8.706 -1.506 1.00 71.88 171 SER A N 1
ATOM 1362 C CA . SER A 1 171 ? 12.013 7.279 -1.233 1.00 71.88 171 SER A CA 1
ATOM 1363 C C . SER A 1 171 ? 10.911 6.764 -0.289 1.00 71.88 171 SER A C 1
ATOM 1365 O O . SER A 1 171 ? 10.538 7.508 0.631 1.00 71.88 171 SER A O 1
ATOM 1367 N N . PRO A 1 172 ? 10.484 5.492 -0.401 1.00 70.81 172 PRO A N 1
ATOM 1368 C CA . PRO A 1 172 ? 9.461 4.907 0.469 1.00 70.81 172 PRO A CA 1
ATOM 1369 C C . PRO A 1 172 ? 9.680 5.159 1.966 1.00 70.81 172 PRO A C 1
ATOM 1371 O O . PRO A 1 172 ? 8.755 5.530 2.683 1.00 70.81 172 PRO A O 1
ATOM 1374 N N . GLY A 1 173 ? 10.934 5.092 2.432 1.00 73.06 173 GLY A N 1
ATOM 1375 C CA . GLY A 1 173 ? 11.281 5.358 3.831 1.00 73.06 173 GLY A CA 1
ATOM 1376 C C . GLY A 1 173 ? 11.046 6.808 4.278 1.00 73.06 173 GLY A C 1
ATOM 1377 O O . GLY A 1 173 ? 10.585 7.040 5.395 1.00 73.06 173 GLY A O 1
ATOM 1378 N N . ALA A 1 174 ? 11.311 7.795 3.415 1.00 75.19 174 ALA A N 1
ATOM 1379 C CA . ALA A 1 174 ? 11.063 9.209 3.718 1.00 75.19 174 ALA A CA 1
ATOM 1380 C C . ALA A 1 174 ? 9.559 9.533 3.707 1.00 75.19 174 ALA A C 1
ATOM 1382 O O . ALA A 1 174 ? 9.074 10.275 4.565 1.00 75.19 174 ALA A O 1
ATOM 1383 N N . SER A 1 175 ? 8.799 8.903 2.808 1.00 76.38 175 SER A N 1
ATOM 1384 C CA . SER A 1 175 ? 7.341 9.041 2.709 1.00 76.38 175 SER A CA 1
ATOM 1385 C C . SER A 1 175 ? 6.587 8.541 3.935 1.00 76.38 175 SER A C 1
ATOM 1387 O O . SER A 1 175 ? 5.431 8.906 4.116 1.00 76.38 175 SER A O 1
ATOM 1389 N N . VAL A 1 176 ? 7.217 7.774 4.832 1.00 79.25 176 VAL A N 1
ATOM 1390 C CA . VAL A 1 176 ? 6.650 7.407 6.144 1.00 79.25 176 VAL A CA 1
ATOM 1391 C C . VAL A 1 176 ? 6.450 8.632 7.049 1.00 79.25 176 VAL A C 1
ATOM 1393 O O . VAL A 1 176 ? 5.529 8.651 7.871 1.00 79.25 176 VAL A O 1
ATOM 1396 N N . LEU A 1 177 ? 7.272 9.679 6.902 1.00 77.94 177 LEU A N 1
ATOM 1397 C CA . LEU A 1 177 ? 7.239 10.856 7.777 1.00 77.94 177 LEU A CA 1
ATOM 1398 C C . LEU A 1 177 ? 5.942 11.661 7.642 1.00 77.94 177 LEU A C 1
ATOM 1400 O O . LEU A 1 177 ? 5.452 12.195 8.637 1.00 77.94 177 LEU A O 1
ATOM 1404 N N . LEU A 1 178 ? 5.361 11.718 6.442 1.00 80.94 178 LEU A N 1
ATOM 1405 C CA . LEU A 1 178 ? 4.121 12.446 6.170 1.00 80.94 178 LEU A CA 1
ATOM 1406 C C . LEU A 1 178 ? 2.909 11.843 6.914 1.00 80.94 178 LEU A C 1
ATOM 1408 O O . LEU A 1 178 ? 2.301 12.556 7.722 1.00 80.94 178 LEU A O 1
ATOM 1412 N N . PRO A 1 179 ? 2.546 10.555 6.736 1.00 79.69 179 PRO A N 1
ATOM 1413 C CA . PRO A 1 179 ? 1.443 9.953 7.472 1.00 79.69 179 PRO A CA 1
ATOM 1414 C C . PRO A 1 179 ? 1.739 9.882 8.973 1.00 79.69 179 PRO A C 1
ATOM 1416 O O . PRO A 1 179 ? 0.830 10.098 9.774 1.00 79.69 179 PRO A O 1
ATOM 1419 N N . LEU A 1 180 ? 2.997 9.669 9.383 1.00 82.50 180 LEU A N 1
ATOM 1420 C CA . LEU A 1 180 ? 3.381 9.697 10.798 1.00 82.50 180 LEU A CA 1
ATOM 1421 C C . LEU A 1 180 ? 3.153 11.084 11.428 1.00 82.50 180 LEU A C 1
ATOM 1423 O O . LEU A 1 180 ? 2.584 11.182 12.518 1.00 82.50 180 LEU A O 1
ATOM 1427 N N . GLY A 1 181 ? 3.545 12.155 10.733 1.00 83.25 181 GLY A N 1
ATOM 1428 C CA . GLY A 1 181 ? 3.332 13.537 11.161 1.00 83.25 181 GLY A CA 1
ATOM 1429 C C . GLY A 1 181 ? 1.850 13.896 11.260 1.00 83.25 181 GLY A C 1
ATOM 1430 O O . GLY A 1 181 ? 1.421 14.484 12.255 1.00 83.25 181 GLY A O 1
ATOM 1431 N N . LEU A 1 182 ? 1.039 13.470 10.287 1.00 84.06 182 LEU A N 1
ATOM 1432 C CA . LEU A 1 182 ? -0.414 13.650 10.327 1.00 84.06 182 LEU A CA 1
ATOM 1433 C C . LEU A 1 182 ? -1.055 12.893 11.498 1.00 84.06 182 LEU A C 1
ATOM 1435 O O . LEU A 1 182 ? -1.889 13.458 12.206 1.00 84.06 182 LEU A O 1
ATOM 1439 N N . ILE A 1 183 ? -0.639 11.649 11.765 1.00 83.75 183 ILE A N 1
ATOM 1440 C CA . ILE A 1 183 ? -1.110 10.880 12.930 1.00 83.75 183 ILE A CA 1
ATOM 1441 C C . ILE A 1 183 ? -0.750 11.605 14.233 1.00 83.75 183 ILE A C 1
ATOM 1443 O O . ILE A 1 183 ? -1.592 11.711 15.131 1.00 83.75 183 ILE A O 1
ATOM 1447 N N . ALA A 1 184 ? 0.469 12.142 14.345 1.00 84.12 184 ALA A N 1
ATOM 1448 C CA . ALA A 1 184 ? 0.890 12.913 15.512 1.00 84.12 184 ALA A CA 1
ATOM 1449 C C . ALA A 1 184 ? 0.042 14.185 15.690 1.00 84.12 184 ALA A C 1
ATOM 1451 O O . ALA A 1 184 ? -0.431 14.456 16.798 1.00 84.12 184 ALA A O 1
ATOM 1452 N N . ALA A 1 185 ? -0.232 14.915 14.604 1.00 84.56 185 ALA A N 1
ATOM 1453 C CA . ALA A 1 185 ? -1.092 16.096 14.614 1.00 84.56 185 ALA A CA 1
ATOM 1454 C C . ALA A 1 185 ? -2.532 15.760 15.037 1.00 84.56 185 ALA A C 1
ATOM 1456 O O . ALA A 1 185 ? -3.093 16.430 15.901 1.00 84.56 185 ALA A O 1
ATOM 1457 N N . ILE A 1 186 ? -3.117 14.682 14.508 1.00 85.25 186 ILE A N 1
ATOM 1458 C CA . ILE A 1 186 ? -4.457 14.211 14.897 1.00 85.25 186 ILE A CA 1
ATOM 1459 C C . ILE A 1 186 ? -4.487 13.795 16.368 1.00 85.25 186 ILE A C 1
ATOM 1461 O O . ILE A 1 186 ? -5.448 14.093 17.079 1.00 85.25 186 ILE A O 1
ATOM 1465 N N . THR A 1 187 ? -3.427 13.144 16.846 1.00 81.44 187 THR A N 1
ATOM 1466 C CA . THR A 1 187 ? -3.294 12.750 18.254 1.00 81.44 187 THR A CA 1
ATOM 1467 C C . THR A 1 187 ? -3.212 13.977 19.165 1.00 81.44 187 THR A C 1
ATOM 1469 O O . THR A 1 187 ? -3.826 13.994 20.234 1.00 81.44 187 THR A O 1
ATOM 1472 N N . ALA A 1 188 ? -2.505 15.027 18.740 1.00 83.81 188 ALA A N 1
ATOM 1473 C CA . ALA A 1 188 ? -2.470 16.303 19.445 1.00 83.81 188 ALA A CA 1
ATOM 1474 C C . ALA A 1 188 ? -3.854 16.974 19.447 1.00 83.81 188 ALA A C 1
ATOM 1476 O O . ALA A 1 188 ? -4.363 17.299 20.516 1.00 83.81 188 ALA A O 1
ATOM 1477 N N . LEU A 1 189 ? -4.511 17.099 18.289 1.00 83.50 189 LEU A N 1
ATOM 1478 C CA . LEU A 1 189 ? -5.860 17.671 18.166 1.00 83.50 189 LEU A CA 1
ATOM 1479 C C . LEU A 1 189 ? -6.888 16.930 19.029 1.00 83.50 189 LEU A C 1
ATOM 1481 O O . LEU A 1 189 ? -7.734 17.556 19.666 1.00 83.50 189 LEU A O 1
ATOM 1485 N N . TRP A 1 190 ? -6.787 15.603 19.108 1.00 83.81 190 TRP A N 1
ATOM 1486 C CA . TRP A 1 190 ? -7.602 14.797 20.012 1.00 83.81 190 TRP A CA 1
ATOM 1487 C C . TRP A 1 190 ? -7.366 15.158 21.486 1.00 83.81 190 TRP A C 1
ATOM 1489 O O . TRP A 1 190 ? -8.333 15.347 22.224 1.00 83.81 190 TRP A O 1
ATOM 1499 N N . LYS A 1 191 ? -6.107 15.343 21.913 1.00 79.88 191 LYS A N 1
ATOM 1500 C CA . LYS A 1 191 ? -5.795 15.815 23.276 1.00 79.88 191 LYS A CA 1
ATOM 1501 C C . LYS A 1 191 ? -6.346 17.214 23.567 1.00 79.88 191 LYS A C 1
ATOM 1503 O O . LYS A 1 191 ? -6.664 17.496 24.718 1.00 79.88 191 LYS A O 1
ATOM 1508 N N . PHE A 1 192 ? -6.492 18.058 22.546 1.00 84.62 192 PHE A N 1
ATOM 1509 C CA . PHE A 1 192 ? -7.082 19.396 22.655 1.00 84.62 192 PHE A CA 1
ATOM 1510 C C . PHE A 1 192 ? -8.615 19.424 22.499 1.00 84.62 192 PHE A C 1
ATOM 1512 O O . PHE A 1 192 ? -9.200 20.503 22.441 1.00 84.62 192 PHE A O 1
ATOM 1519 N N . GLY A 1 193 ? -9.286 18.265 22.479 1.00 77.69 193 GLY A N 1
ATOM 1520 C CA . GLY A 1 193 ? -10.750 18.175 22.529 1.00 77.69 193 GLY A CA 1
ATOM 1521 C C . GLY A 1 193 ? -11.445 17.905 21.191 1.00 77.69 193 GLY A C 1
ATOM 1522 O O . GLY A 1 193 ? -12.666 18.036 21.112 1.00 77.69 193 GLY A O 1
ATOM 1523 N N . ALA A 1 194 ? -10.713 17.511 20.142 1.00 78.19 194 ALA A N 1
ATOM 1524 C CA . ALA A 1 194 ? -11.327 17.060 18.892 1.00 78.19 194 ALA A CA 1
ATOM 1525 C C . ALA A 1 194 ? -12.157 15.773 19.080 1.00 78.19 194 ALA A C 1
ATOM 1527 O O . ALA A 1 194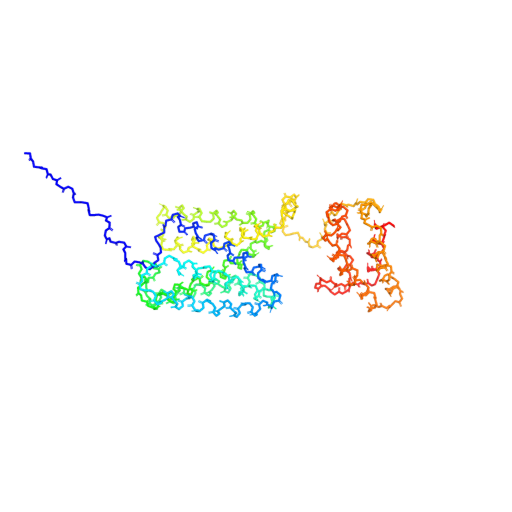 ? -11.909 14.967 19.980 1.00 78.19 194 ALA A O 1
ATOM 1528 N N . ASN A 1 195 ? -13.146 15.569 18.203 1.00 81.19 195 ASN A N 1
ATOM 1529 C CA . ASN A 1 195 ? -14.071 14.437 18.274 1.00 81.19 195 ASN A CA 1
ATOM 1530 C C . ASN A 1 195 ? -13.312 13.087 18.262 1.00 81.19 195 ASN A C 1
ATOM 1532 O O . ASN A 1 195 ? -12.701 12.756 17.242 1.00 81.19 195 ASN A O 1
ATOM 1536 N N . PRO A 1 196 ? -13.406 12.264 19.330 1.00 74.12 196 PRO A N 1
ATOM 1537 C CA . PRO A 1 196 ? -12.652 11.014 19.444 1.00 74.12 196 PRO A CA 1
ATOM 1538 C C . PRO A 1 196 ? -12.903 10.013 18.313 1.00 74.12 196 PRO A C 1
ATOM 1540 O O . PRO A 1 196 ? -11.997 9.279 17.931 1.00 74.12 196 PRO A O 1
ATOM 1543 N N . VAL A 1 197 ? -14.120 9.984 17.761 1.00 74.44 197 VAL A N 1
ATOM 1544 C CA . VAL A 1 197 ? -14.490 9.060 16.681 1.00 74.44 197 VAL A CA 1
ATOM 1545 C C . VAL A 1 197 ? -13.843 9.484 15.366 1.00 74.44 197 VAL A C 1
ATOM 1547 O O . VAL A 1 197 ? -13.286 8.648 14.661 1.00 74.44 197 VAL A O 1
ATOM 1550 N N . LEU A 1 198 ? -13.867 10.781 15.051 1.00 74.88 198 LEU A N 1
ATOM 1551 C CA . LEU A 1 198 ? -13.221 11.302 13.844 1.00 74.88 198 LEU A CA 1
ATOM 1552 C C . LEU A 1 198 ? -11.701 11.167 13.932 1.00 74.88 198 LEU A C 1
ATOM 1554 O O . LEU A 1 198 ? -11.083 10.676 12.992 1.00 74.88 198 LEU A O 1
ATOM 1558 N N . SER A 1 199 ? -11.106 11.523 15.074 1.00 78.25 199 SER A N 1
ATOM 1559 C CA . SER A 1 199 ? -9.668 11.354 15.295 1.00 78.25 199 SER A CA 1
ATOM 1560 C C . SER A 1 199 ? -9.243 9.892 15.170 1.00 78.25 199 SER A C 1
ATOM 1562 O O . SER A 1 199 ? -8.210 9.611 14.566 1.00 78.25 199 SER A O 1
ATOM 1564 N N . PHE A 1 200 ? -10.056 8.956 15.676 1.00 80.00 200 PHE A N 1
ATOM 1565 C CA . PHE A 1 200 ? -9.807 7.529 15.496 1.00 80.00 200 PHE A CA 1
ATOM 1566 C C . PHE A 1 200 ? -9.803 7.144 14.017 1.00 80.00 200 PHE A C 1
ATOM 1568 O O . PHE A 1 200 ? -8.847 6.522 13.571 1.00 80.00 200 PHE A O 1
ATOM 1575 N N . TRP A 1 201 ? -10.844 7.498 13.256 1.00 80.12 201 TRP A N 1
ATOM 1576 C CA . TRP A 1 201 ? -10.943 7.097 11.850 1.00 80.12 201 TRP A CA 1
ATOM 1577 C C . TRP A 1 201 ? -9.844 7.722 10.997 1.00 80.12 201 TRP A C 1
ATOM 1579 O O . TRP A 1 201 ? -9.256 7.022 10.181 1.00 80.12 201 TRP A O 1
ATOM 1589 N N . LEU A 1 202 ? -9.498 8.988 11.230 1.00 80.44 202 LEU A N 1
ATOM 1590 C CA . LEU A 1 202 ? -8.397 9.642 10.522 1.00 80.44 202 LEU A CA 1
ATOM 1591 C C . LEU A 1 202 ? -7.050 8.977 10.831 1.00 80.44 202 LEU A C 1
ATOM 1593 O O . LEU A 1 202 ? -6.313 8.636 9.909 1.00 80.44 202 LEU A O 1
ATOM 1597 N N . ALA A 1 203 ? -6.751 8.711 12.107 1.00 81.62 203 ALA A N 1
ATOM 1598 C CA . ALA A 1 203 ? -5.546 7.970 12.479 1.00 81.62 203 ALA A CA 1
ATOM 1599 C C . ALA A 1 203 ? -5.565 6.545 11.898 1.00 81.62 203 ALA A C 1
ATOM 1601 O O . ALA A 1 203 ? -4.560 6.054 11.389 1.00 81.62 203 ALA A O 1
ATOM 1602 N N . TYR A 1 204 ? -6.728 5.889 11.909 1.00 80.19 204 TYR A N 1
ATOM 1603 C CA . TYR A 1 204 ? -6.917 4.563 11.337 1.00 80.19 204 TYR A CA 1
ATOM 1604 C C . TYR A 1 204 ? -6.628 4.559 9.832 1.00 80.19 204 TYR A C 1
ATOM 1606 O O . TYR A 1 204 ? -5.902 3.684 9.366 1.00 80.19 204 TYR A O 1
ATOM 1614 N N . ILE A 1 205 ? -7.134 5.527 9.076 1.00 81.12 205 ILE A N 1
ATOM 1615 C CA . ILE A 1 205 ? -6.879 5.637 7.637 1.00 81.12 205 ILE A CA 1
ATOM 1616 C C . ILE A 1 205 ? -5.384 5.852 7.388 1.00 81.12 205 ILE A C 1
ATOM 1618 O O . ILE A 1 205 ? -4.785 5.104 6.625 1.00 81.12 205 ILE A O 1
ATOM 1622 N N . LEU A 1 206 ? -4.751 6.782 8.107 1.00 81.00 206 LEU A N 1
ATOM 1623 C CA . LEU A 1 206 ? -3.345 7.152 7.894 1.00 81.00 206 LEU A CA 1
ATOM 1624 C C . LEU A 1 206 ? -2.331 6.070 8.272 1.00 81.00 206 LEU A C 1
ATOM 1626 O O . LEU A 1 206 ? -1.225 6.046 7.739 1.00 81.00 206 LEU A O 1
ATOM 1630 N N . THR A 1 207 ? -2.686 5.138 9.156 1.00 81.00 207 THR A N 1
ATOM 1631 C CA . THR A 1 207 ? -1.803 3.987 9.426 1.00 81.00 207 THR A CA 1
ATOM 1632 C C . THR A 1 207 ? -1.635 3.046 8.232 1.00 81.00 207 THR A C 1
ATOM 1634 O O . THR A 1 207 ? -0.711 2.234 8.246 1.00 81.00 207 THR A O 1
ATOM 1637 N N . ARG A 1 208 ? -2.492 3.136 7.203 1.00 78.75 208 ARG A N 1
ATOM 1638 C CA . ARG A 1 208 ? -2.339 2.339 5.982 1.00 78.75 208 ARG A CA 1
ATOM 1639 C C . ARG A 1 208 ? -1.221 2.850 5.067 1.00 78.75 208 ARG A C 1
ATOM 1641 O O . ARG A 1 208 ? -0.305 2.057 4.876 1.00 78.75 208 ARG A O 1
ATOM 1648 N N . PRO A 1 209 ? -1.216 4.112 4.587 1.00 75.00 209 PRO A N 1
ATOM 1649 C CA . PRO A 1 209 ? -0.098 4.629 3.798 1.00 75.00 209 PRO A CA 1
ATOM 1650 C C . PRO A 1 209 ? 1.216 4.553 4.583 1.00 75.00 209 PRO A C 1
ATOM 1652 O O . PRO A 1 209 ? 2.253 4.253 4.016 1.00 75.00 209 PRO A O 1
ATOM 1655 N N . LEU A 1 210 ? 1.178 4.702 5.915 1.00 77.00 210 LEU A N 1
ATOM 1656 C CA . LEU A 1 210 ? 2.348 4.441 6.757 1.00 77.00 210 LEU A CA 1
ATOM 1657 C C . LEU A 1 210 ? 2.863 2.999 6.620 1.00 77.00 210 LEU A C 1
ATOM 1659 O O . LEU A 1 210 ? 4.062 2.789 6.495 1.00 77.00 210 LEU A O 1
ATOM 1663 N N . GLY A 1 211 ? 1.974 2.007 6.677 1.00 75.38 211 GLY A N 1
ATOM 1664 C CA . GLY A 1 211 ? 2.350 0.599 6.575 1.00 75.38 211 GLY A CA 1
ATOM 1665 C C . GLY A 1 211 ? 2.789 0.175 5.175 1.00 75.38 211 GLY A C 1
ATOM 1666 O O . GLY A 1 211 ? 3.716 -0.625 5.091 1.00 75.38 211 GLY A O 1
ATOM 1667 N N . ALA A 1 212 ? 2.146 0.713 4.130 1.00 73.25 212 ALA A N 1
ATOM 1668 C CA . ALA A 1 212 ? 2.508 0.492 2.728 1.00 73.25 212 ALA A CA 1
ATOM 1669 C C . ALA A 1 212 ? 3.918 1.031 2.452 1.00 73.25 212 ALA A C 1
ATOM 1671 O O . ALA A 1 212 ? 4.821 0.246 2.203 1.00 73.25 212 ALA A O 1
ATOM 1672 N N . ASN A 1 213 ? 4.166 2.309 2.766 1.00 79.44 213 ASN A N 1
ATOM 1673 C CA . ASN A 1 213 ? 5.486 2.934 2.624 1.00 79.44 213 ASN A CA 1
ATOM 1674 C C . ASN A 1 213 ? 6.601 2.179 3.381 1.00 79.44 213 ASN A C 1
ATOM 1676 O O . ASN A 1 213 ? 7.737 2.095 2.913 1.00 79.44 213 ASN A O 1
ATOM 1680 N N . ILE A 1 214 ? 6.304 1.626 4.568 1.00 76.56 214 ILE A N 1
ATOM 1681 C CA . ILE A 1 214 ? 7.248 0.763 5.304 1.00 76.56 214 ILE A CA 1
ATOM 1682 C C . ILE A 1 214 ? 7.444 -0.582 4.589 1.00 76.56 214 ILE A C 1
ATOM 1684 O O . ILE A 1 214 ? 8.567 -1.080 4.556 1.00 76.56 214 ILE A O 1
ATOM 1688 N N . GLY A 1 215 ? 6.377 -1.178 4.054 1.00 68.44 215 GLY A N 1
ATOM 1689 C CA . GLY A 1 215 ? 6.417 -2.414 3.269 1.00 68.44 215 GLY A CA 1
ATOM 1690 C C . GLY A 1 215 ? 7.298 -2.270 2.037 1.00 68.44 215 GLY A C 1
ATOM 1691 O O . GLY A 1 215 ? 8.246 -3.039 1.890 1.00 68.44 215 GLY A O 1
ATOM 1692 N N . ASP A 1 216 ? 7.080 -1.226 1.245 1.00 70.44 216 ASP A N 1
ATOM 1693 C CA . ASP A 1 216 ? 7.855 -0.935 0.035 1.00 70.44 216 ASP A CA 1
ATOM 1694 C C . ASP A 1 216 ? 9.310 -0.627 0.377 1.00 70.44 216 ASP A C 1
ATOM 1696 O O . ASP A 1 216 ? 10.241 -1.055 -0.309 1.00 70.44 216 ASP A O 1
ATOM 1700 N N . TRP A 1 217 ? 9.542 0.072 1.495 1.00 73.19 217 TRP A N 1
ATOM 1701 C CA . TRP A 1 217 ? 10.888 0.290 2.014 1.00 73.19 217 TRP A CA 1
ATOM 1702 C C . TRP A 1 217 ? 11.571 -1.023 2.422 1.00 73.19 217 TRP A C 1
ATOM 1704 O O . TRP A 1 217 ? 12.763 -1.192 2.186 1.00 73.19 217 TRP A O 1
ATOM 1714 N N . LEU A 1 218 ? 10.860 -1.980 3.011 1.00 71.69 218 LEU A N 1
ATOM 1715 C CA . LEU A 1 218 ? 11.439 -3.285 3.347 1.00 71.69 218 LEU A CA 1
ATOM 1716 C C . LEU A 1 218 ? 11.636 -4.182 2.115 1.00 71.69 218 LEU A C 1
ATOM 1718 O O . LEU A 1 218 ? 12.573 -4.981 2.103 1.00 71.69 218 LEU A O 1
ATOM 1722 N N . ALA A 1 219 ? 10.774 -4.052 1.106 1.00 64.56 219 ALA A N 1
ATOM 1723 C CA . ALA A 1 219 ? 10.834 -4.807 -0.144 1.00 64.56 219 ALA A CA 1
ATOM 1724 C C . ALA A 1 219 ? 11.903 -4.270 -1.114 1.00 64.56 219 ALA A C 1
ATOM 1726 O O . ALA A 1 219 ? 12.464 -5.029 -1.904 1.00 64.56 219 ALA A O 1
ATOM 1727 N N . SER A 1 220 ? 12.230 -2.979 -1.026 1.00 60.00 220 SER A N 1
ATOM 1728 C CA . SER A 1 220 ? 13.222 -2.330 -1.885 1.00 60.00 220 SER A CA 1
ATOM 1729 C C . SER A 1 220 ? 14.648 -2.857 -1.639 1.00 60.00 220 SER A C 1
ATOM 1731 O O . SER A 1 220 ? 15.095 -2.941 -0.488 1.00 60.00 220 SER A O 1
ATOM 1733 N N . PRO A 1 221 ? 15.443 -3.128 -2.695 1.00 57.19 221 PRO A N 1
ATOM 1734 C CA . PRO A 1 221 ? 16.856 -3.453 -2.547 1.00 57.19 221 PRO A CA 1
ATOM 1735 C C . PRO A 1 221 ? 17.597 -2.313 -1.834 1.00 57.19 221 PRO A C 1
ATOM 1737 O O . PRO A 1 221 ? 17.555 -1.162 -2.267 1.00 57.19 221 PRO A O 1
ATOM 1740 N N . LYS A 1 222 ? 18.346 -2.620 -0.766 1.00 50.31 222 LYS A N 1
ATOM 1741 C CA . LYS A 1 222 ? 19.107 -1.624 0.029 1.00 50.31 222 LYS A CA 1
ATOM 1742 C C . LYS A 1 222 ? 20.078 -0.771 -0.805 1.00 50.31 222 LYS A C 1
ATOM 1744 O O . LYS A 1 222 ? 20.441 0.330 -0.403 1.00 50.31 222 LYS A O 1
ATOM 1749 N N . VAL A 1 223 ? 20.480 -1.267 -1.975 1.00 45.34 223 VAL A N 1
ATOM 1750 C CA . VAL A 1 223 ? 21.323 -0.559 -2.947 1.00 45.34 223 VAL A CA 1
ATOM 1751 C C . VAL A 1 223 ? 20.561 0.579 -3.647 1.00 45.34 223 VAL A C 1
ATOM 1753 O O . VAL A 1 223 ? 21.104 1.674 -3.770 1.00 45.34 223 VAL A O 1
ATOM 1756 N N . ALA A 1 224 ? 19.291 0.371 -4.012 1.00 44.16 224 ALA A N 1
ATOM 1757 C CA . ALA A 1 224 ? 18.433 1.409 -4.593 1.00 44.16 224 ALA A CA 1
ATOM 1758 C C . ALA A 1 224 ? 18.127 2.529 -3.582 1.00 44.16 224 ALA A C 1
ATOM 1760 O O . ALA A 1 224 ? 18.018 3.695 -3.946 1.00 44.16 224 ALA A O 1
ATOM 1761 N N . GLN A 1 225 ? 18.076 2.196 -2.289 1.00 45.44 225 GLN A N 1
ATOM 1762 C CA . GLN A 1 225 ? 17.858 3.166 -1.209 1.00 45.44 225 GLN A CA 1
ATOM 1763 C C . GLN A 1 225 ? 19.059 4.084 -0.980 1.00 45.44 225 GLN A C 1
ATOM 1765 O O . GLN A 1 225 ? 18.885 5.282 -0.780 1.00 45.44 225 GLN A O 1
ATOM 1770 N N . LEU A 1 226 ? 20.280 3.543 -1.030 1.00 45.66 226 LEU A N 1
ATOM 1771 C CA . LEU A 1 226 ? 21.505 4.342 -0.934 1.00 45.66 226 LEU A CA 1
ATOM 1772 C C . LEU A 1 226 ? 21.648 5.295 -2.127 1.00 45.66 226 LEU A C 1
ATOM 1774 O O . LEU A 1 226 ? 22.075 6.433 -1.939 1.00 45.66 226 LEU A O 1
ATOM 1778 N N . TRP A 1 227 ? 21.236 4.859 -3.320 1.00 45.59 227 TRP A N 1
ATOM 1779 C CA . TRP A 1 227 ? 21.196 5.690 -4.524 1.00 45.59 227 TRP A CA 1
ATOM 1780 C C . TRP A 1 227 ? 20.105 6.776 -4.450 1.00 45.59 227 TRP A C 1
ATOM 1782 O O . TRP A 1 227 ? 20.397 7.950 -4.656 1.00 45.59 227 TRP A O 1
ATOM 1792 N N . ALA A 1 228 ? 18.882 6.434 -4.029 1.00 46.31 228 ALA A N 1
ATOM 1793 C CA . ALA A 1 228 ? 17.790 7.398 -3.844 1.00 46.31 228 ALA A CA 1
ATOM 1794 C C . ALA A 1 228 ? 18.072 8.431 -2.732 1.00 46.31 228 ALA A C 1
ATOM 1796 O O . ALA A 1 228 ? 17.689 9.591 -2.847 1.00 46.31 228 ALA A O 1
ATOM 1797 N N . HIS A 1 229 ? 18.776 8.044 -1.661 1.00 47.56 229 HIS A N 1
ATOM 1798 C CA . HIS A 1 229 ? 19.203 8.961 -0.595 1.00 47.56 229 HIS A CA 1
ATOM 1799 C C . HIS A 1 229 ? 20.368 9.879 -0.985 1.00 47.56 229 HIS A C 1
ATOM 1801 O O . HIS A 1 229 ? 20.631 10.847 -0.273 1.00 47.56 229 HIS A O 1
ATOM 1807 N N . SER A 1 230 ? 21.072 9.589 -2.081 1.00 45.72 230 SER A N 1
ATOM 1808 C CA . SER A 1 230 ? 22.163 10.430 -2.587 1.00 45.72 230 SER A CA 1
ATOM 1809 C C . SER A 1 230 ? 21.742 11.347 -3.740 1.00 45.72 230 SER A C 1
ATOM 1811 O O . SER A 1 230 ? 22.557 12.149 -4.198 1.00 45.72 230 SER A O 1
ATOM 1813 N N . GLN A 1 231 ? 20.469 11.314 -4.152 1.00 43.31 231 GLN A N 1
ATOM 1814 C CA . GLN A 1 231 ? 19.921 12.300 -5.077 1.00 43.31 231 GLN A CA 1
ATOM 1815 C C . GLN A 1 231 ? 19.399 13.542 -4.332 1.00 43.31 231 GLN A C 1
ATOM 1817 O O . GLN A 1 231 ? 18.606 13.412 -3.397 1.00 43.31 231 GLN A O 1
ATOM 1822 N N . PRO A 1 232 ? 19.812 14.764 -4.719 1.00 37.06 232 PRO A N 1
ATOM 1823 C CA . PRO A 1 232 ? 19.230 15.982 -4.172 1.00 37.06 232 PRO A CA 1
ATOM 1824 C C . PRO A 1 232 ? 17.767 16.107 -4.615 1.00 37.06 232 PRO A C 1
ATOM 1826 O O . PRO A 1 232 ? 17.458 16.044 -5.801 1.00 37.06 232 PRO A O 1
ATOM 1829 N N . HIS A 1 233 ? 16.865 16.298 -3.651 1.00 41.38 233 HIS A N 1
ATOM 1830 C CA . HIS A 1 233 ? 15.435 16.465 -3.902 1.00 41.38 233 HIS A CA 1
ATOM 1831 C C . HIS A 1 233 ? 15.176 17.774 -4.657 1.00 41.38 233 HIS A C 1
ATOM 1833 O O . HIS A 1 233 ? 15.243 18.860 -4.075 1.00 41.38 233 HIS A O 1
ATOM 1839 N N . VAL A 1 234 ? 14.853 17.675 -5.942 1.00 39.91 234 VAL A N 1
ATOM 1840 C CA . VAL A 1 234 ? 14.296 18.780 -6.723 1.00 39.91 234 VAL A CA 1
ATOM 1841 C C . VAL A 1 234 ? 12.865 18.388 -7.080 1.00 39.91 234 VAL A C 1
ATOM 1843 O O . VAL A 1 234 ? 12.631 17.265 -7.519 1.00 39.91 234 VAL A O 1
ATOM 1846 N N . GLY A 1 235 ? 11.906 19.287 -6.823 1.00 37.84 235 GLY A N 1
ATOM 1847 C CA . GLY A 1 235 ? 10.505 19.131 -7.240 1.00 37.84 235 GLY A CA 1
ATOM 1848 C C . GLY A 1 235 ? 10.374 18.948 -8.759 1.00 37.84 235 GLY A C 1
ATOM 1849 O O . GLY A 1 235 ? 11.387 19.027 -9.451 1.00 37.84 235 GLY A O 1
ATOM 1850 N N . PRO A 1 236 ? 9.151 18.717 -9.276 1.00 41.44 236 PRO A N 1
ATOM 1851 C CA . PRO A 1 236 ? 8.923 18.092 -10.577 1.00 41.44 236 PRO A CA 1
ATOM 1852 C C . PRO A 1 236 ? 9.704 18.840 -11.653 1.00 41.44 236 PRO A C 1
ATOM 1854 O O . PRO A 1 236 ? 9.384 19.977 -12.007 1.00 41.44 236 PRO A O 1
ATOM 1857 N N . ALA A 1 237 ? 10.795 18.218 -12.090 1.00 30.47 237 ALA A N 1
ATOM 1858 C CA . ALA A 1 237 ? 11.647 18.768 -13.116 1.00 30.47 237 ALA A CA 1
ATOM 1859 C C . ALA A 1 237 ? 10.978 18.507 -14.472 1.00 30.47 237 ALA A C 1
ATOM 1861 O O . ALA A 1 237 ? 10.344 17.462 -14.644 1.00 30.47 237 ALA A O 1
ATOM 1862 N N . PRO A 1 238 ? 11.102 19.433 -15.437 1.00 37.09 238 PRO A N 1
ATOM 1863 C CA . PRO A 1 238 ? 10.778 19.136 -16.825 1.00 37.09 238 PRO A CA 1
ATOM 1864 C C . PRO A 1 238 ? 11.550 17.884 -17.243 1.00 37.09 238 PRO A C 1
ATOM 1866 O O . PRO A 1 238 ? 12.677 17.696 -16.786 1.00 37.09 238 PRO A O 1
ATOM 1869 N N . GLU A 1 239 ? 10.947 17.055 -18.092 1.00 39.91 239 GLU A N 1
ATOM 1870 C CA . GLU A 1 239 ? 11.575 15.892 -18.724 1.00 39.91 239 GLU A CA 1
ATOM 1871 C C . GLU A 1 239 ? 12.813 16.308 -19.545 1.00 39.91 239 GLU A C 1
ATOM 1873 O O . GLU A 1 239 ? 12.793 16.391 -20.768 1.00 39.91 239 GLU A O 1
ATOM 1878 N N . GLU A 1 240 ? 13.917 16.575 -18.861 1.00 35.88 240 GLU A N 1
ATOM 1879 C CA . GLU A 1 240 ? 15.267 16.555 -19.394 1.00 35.88 240 GLU A CA 1
ATOM 1880 C C . GLU A 1 240 ? 16.055 15.581 -18.524 1.00 35.88 240 GLU A C 1
ATOM 1882 O O . GLU A 1 240 ? 16.467 15.867 -17.399 1.00 35.88 240 GLU A O 1
ATOM 1887 N N . ASP A 1 241 ? 16.173 14.379 -19.077 1.00 37.28 241 ASP A N 1
ATOM 1888 C CA . ASP A 1 241 ? 16.795 13.176 -18.542 1.00 37.28 241 ASP A CA 1
ATOM 1889 C C . ASP A 1 241 ? 18.308 13.388 -18.351 1.00 37.28 241 ASP A C 1
ATOM 1891 O O . ASP A 1 241 ? 19.149 12.902 -19.106 1.00 37.28 241 ASP A O 1
ATOM 1895 N N . ASN A 1 242 ? 18.667 14.182 -17.343 1.00 35.59 242 ASN A N 1
ATOM 1896 C CA . ASN A 1 242 ? 20.036 14.353 -16.879 1.00 35.59 242 ASN A CA 1
ATOM 1897 C C . ASN A 1 242 ? 20.348 13.314 -15.796 1.00 35.59 242 ASN A C 1
ATOM 1899 O O . ASN A 1 242 ? 20.847 13.651 -14.719 1.00 35.59 242 ASN A O 1
ATOM 1903 N N . THR A 1 243 ? 20.118 12.028 -16.079 1.00 39.34 243 THR A N 1
ATOM 1904 C CA . THR A 1 243 ? 20.884 10.978 -15.405 1.00 39.34 243 THR A CA 1
ATOM 1905 C C . THR A 1 243 ? 22.347 11.196 -15.776 1.00 39.34 243 THR A C 1
ATOM 1907 O O . THR A 1 243 ? 22.813 10.785 -16.844 1.00 39.34 243 THR A O 1
ATOM 1910 N N . SER A 1 244 ? 23.082 11.882 -14.903 1.00 39.44 244 SER A N 1
ATOM 1911 C CA . SER A 1 244 ? 24.541 11.860 -14.904 1.00 39.44 244 SER A CA 1
ATOM 1912 C C . SER A 1 244 ? 24.974 10.447 -14.518 1.00 39.44 244 SER A C 1
ATOM 1914 O O . SER A 1 244 ? 25.344 10.183 -13.377 1.00 39.44 244 SER A O 1
ATOM 1916 N N . ALA A 1 245 ? 24.857 9.512 -15.464 1.00 46.34 245 ALA A N 1
ATOM 1917 C CA . ALA A 1 245 ? 25.548 8.241 -15.394 1.00 46.34 245 ALA A CA 1
ATOM 1918 C C . ALA A 1 245 ? 27.035 8.556 -15.208 1.00 46.34 245 ALA A C 1
ATOM 1920 O O . ALA A 1 245 ? 27.559 9.491 -15.820 1.00 46.34 245 ALA A O 1
ATOM 1921 N N . VAL A 1 246 ? 27.711 7.815 -14.333 1.00 50.03 246 VAL A N 1
ATOM 1922 C CA . VAL A 1 246 ? 29.165 7.903 -14.195 1.00 50.03 246 VAL A CA 1
ATOM 1923 C C . VAL A 1 246 ? 29.753 7.562 -15.562 1.00 50.03 246 VAL A C 1
ATOM 1925 O O . VAL A 1 246 ? 29.802 6.397 -15.935 1.00 50.03 246 VAL A O 1
ATOM 1928 N N . GLN A 1 247 ? 30.138 8.578 -16.336 1.00 52.91 247 GLN A N 1
ATOM 1929 C CA . GLN A 1 247 ? 30.726 8.391 -17.655 1.00 52.91 247 GLN A CA 1
ATOM 1930 C C . GLN A 1 247 ? 32.111 7.773 -17.449 1.00 52.91 247 GLN A C 1
ATOM 1932 O O . GLN A 1 247 ? 33.076 8.463 -17.108 1.00 52.91 247 GLN A O 1
ATOM 1937 N N . MET A 1 248 ? 32.194 6.453 -17.578 1.00 62.94 248 MET A N 1
ATOM 1938 C CA . MET A 1 248 ? 33.463 5.742 -17.526 1.00 62.94 248 MET A CA 1
ATOM 1939 C C . MET A 1 248 ? 34.208 5.942 -18.850 1.00 62.94 248 MET A C 1
ATOM 1941 O O . MET A 1 248 ? 33.617 6.253 -19.883 1.00 62.94 248 MET A O 1
ATOM 1945 N N . ALA A 1 249 ? 35.538 5.830 -18.820 1.00 69.88 249 ALA A N 1
ATOM 1946 C CA . ALA A 1 249 ? 36.296 5.819 -20.065 1.00 69.88 249 ALA A CA 1
ATOM 1947 C C . ALA A 1 249 ? 35.945 4.546 -20.866 1.00 69.88 249 ALA A C 1
ATOM 1949 O O . ALA A 1 249 ? 35.765 3.494 -20.241 1.00 69.88 249 ALA A O 1
ATOM 1950 N N . PRO A 1 250 ? 35.925 4.610 -22.212 1.00 71.56 250 PRO A N 1
ATOM 1951 C CA . PRO A 1 250 ? 35.589 3.471 -23.061 1.00 71.56 250 PRO A CA 1
ATOM 1952 C C . PRO A 1 250 ? 36.333 2.190 -22.663 1.00 71.56 250 PRO A C 1
ATOM 1954 O O . PRO A 1 250 ? 37.549 2.204 -22.439 1.00 71.56 250 PRO A O 1
ATOM 1957 N N . GLY A 1 251 ? 35.601 1.085 -22.530 1.00 70.56 251 GLY A N 1
ATOM 1958 C CA . GLY A 1 251 ? 36.132 -0.228 -22.165 1.00 70.56 251 GLY A CA 1
ATOM 1959 C C . GLY A 1 251 ? 36.461 -0.416 -20.677 1.00 70.56 251 GLY A C 1
ATOM 1960 O O . GLY A 1 251 ? 36.842 -1.517 -20.278 1.00 70.56 251 GLY A O 1
ATOM 1961 N N . GLN A 1 252 ? 36.323 0.609 -19.823 1.00 77.75 252 GLN A N 1
ATOM 1962 C CA . GLN A 1 252 ? 36.530 0.446 -18.375 1.00 77.75 252 GLN A CA 1
ATOM 1963 C C . GLN A 1 252 ? 35.362 -0.271 -17.700 1.00 77.75 252 GLN A C 1
ATOM 1965 O O . GLN A 1 252 ? 35.594 -1.053 -16.778 1.00 77.75 252 GLN A O 1
ATOM 1970 N N . ALA A 1 253 ? 34.133 -0.034 -18.166 1.00 75.56 253 ALA A N 1
ATOM 1971 C CA . ALA A 1 253 ? 32.924 -0.573 -17.551 1.00 75.56 253 ALA A CA 1
ATOM 1972 C C . ALA A 1 253 ? 32.836 -2.108 -17.650 1.00 75.56 253 ALA A C 1
ATOM 1974 O O . ALA A 1 253 ? 32.331 -2.763 -16.746 1.00 75.56 253 ALA A O 1
ATOM 1975 N N . VAL A 1 254 ? 33.418 -2.696 -18.698 1.00 84.19 254 VAL A N 1
ATOM 1976 C CA . VAL A 1 254 ? 33.404 -4.150 -18.932 1.00 84.19 254 VAL A CA 1
ATOM 1977 C C . VAL A 1 254 ? 34.669 -4.873 -18.459 1.00 84.19 254 VAL A C 1
ATOM 1979 O O . VAL A 1 254 ? 34.793 -6.085 -18.620 1.00 84.19 254 VAL A O 1
ATOM 1982 N N . LYS A 1 255 ? 35.641 -4.161 -17.873 1.00 86.38 255 LYS A N 1
ATOM 1983 C CA . LYS A 1 255 ? 36.984 -4.703 -17.588 1.00 86.38 255 LYS A CA 1
ATOM 1984 C C . LYS A 1 255 ? 36.980 -5.904 -16.636 1.00 86.38 255 LYS A C 1
ATOM 1986 O O . LYS A 1 255 ? 37.880 -6.740 -16.706 1.00 86.38 255 LYS A O 1
ATOM 1991 N N . LYS A 1 256 ? 36.011 -5.965 -15.722 1.00 83.94 256 LYS A N 1
ATOM 1992 C CA . LYS A 1 256 ? 35.863 -7.058 -14.749 1.00 83.94 256 LYS A CA 1
ATOM 1993 C C . LYS A 1 256 ? 34.819 -8.100 -15.161 1.00 83.94 256 LYS A C 1
ATOM 1995 O O . LYS A 1 256 ? 34.602 -9.050 -14.415 1.00 83.94 256 LYS A O 1
ATOM 2000 N N . PHE A 1 257 ? 34.177 -7.925 -16.313 1.00 87.88 257 PHE A N 1
ATOM 2001 C CA . PHE A 1 257 ? 33.177 -8.861 -16.811 1.00 87.88 257 PHE A CA 1
ATOM 2002 C C . PHE A 1 257 ? 33.826 -10.020 -17.573 1.00 87.88 257 PHE A C 1
ATOM 2004 O O . PHE A 1 257 ? 34.909 -9.854 -18.148 1.00 87.88 257 PHE A O 1
ATOM 2011 N N . PRO A 1 258 ? 33.191 -11.205 -17.599 1.00 90.31 258 PRO A N 1
ATOM 2012 C CA . PRO A 1 258 ? 33.667 -12.327 -18.390 1.00 90.31 258 PRO A CA 1
ATOM 2013 C C . PRO A 1 258 ? 33.755 -11.949 -19.880 1.00 90.31 258 PRO A C 1
ATOM 2015 O O . PRO A 1 258 ? 32.764 -11.502 -20.462 1.00 90.31 258 PRO A O 1
ATOM 2018 N N . PRO A 1 259 ? 34.903 -12.166 -20.554 1.00 87.94 259 PRO A N 1
ATOM 2019 C CA . PRO A 1 259 ? 35.071 -11.773 -21.955 1.00 87.94 259 PRO A CA 1
ATOM 2020 C C . PRO A 1 259 ? 34.058 -12.413 -22.913 1.00 87.94 259 PRO A C 1
ATOM 2022 O O . PRO A 1 259 ? 33.719 -11.817 -23.932 1.00 87.94 259 PRO A O 1
ATOM 2025 N N . ALA A 1 260 ? 33.578 -13.620 -22.593 1.00 88.31 260 ALA A N 1
ATOM 2026 C CA . ALA A 1 260 ? 32.585 -14.333 -23.394 1.00 88.31 260 ALA A CA 1
ATOM 2027 C C . ALA A 1 260 ? 31.208 -13.646 -23.366 1.00 88.31 260 ALA A C 1
ATOM 2029 O O . ALA A 1 260 ? 30.576 -13.518 -24.413 1.00 88.31 260 ALA A O 1
ATOM 2030 N N . GLU A 1 261 ? 30.781 -13.157 -22.200 1.00 88.06 261 GLU A N 1
ATOM 2031 C CA . GLU A 1 261 ? 29.502 -12.455 -22.015 1.00 88.06 261 GLU A CA 1
ATOM 2032 C C . GLU A 1 261 ? 29.546 -11.091 -22.718 1.00 88.06 261 GLU A C 1
ATOM 2034 O O . GLU A 1 261 ? 28.691 -10.774 -23.545 1.00 88.06 261 GLU A O 1
ATOM 2039 N N . VAL A 1 262 ? 30.637 -10.340 -22.533 1.00 89.38 262 VAL A N 1
ATOM 2040 C CA . VAL A 1 262 ? 30.864 -9.064 -23.236 1.00 89.38 262 VAL A CA 1
ATOM 2041 C C . VAL A 1 262 ? 30.889 -9.255 -24.759 1.00 89.38 262 VAL A C 1
ATOM 2043 O O . VAL A 1 262 ? 30.338 -8.441 -25.501 1.00 89.38 262 VAL A O 1
ATOM 2046 N N . ALA A 1 263 ? 31.503 -10.333 -25.257 1.00 90.56 263 ALA A N 1
ATOM 2047 C CA . ALA A 1 263 ? 31.522 -10.647 -26.685 1.00 90.56 263 ALA A CA 1
ATOM 2048 C C . ALA A 1 263 ? 30.126 -10.986 -27.237 1.00 90.56 263 ALA A C 1
ATOM 2050 O O . ALA A 1 263 ? 29.800 -10.582 -28.359 1.00 90.56 263 ALA A O 1
ATOM 2051 N N . ALA A 1 264 ? 29.291 -11.686 -26.466 1.00 90.88 264 ALA A N 1
ATOM 2052 C CA . ALA A 1 264 ? 27.916 -11.990 -26.854 1.00 90.88 264 ALA A CA 1
ATOM 2053 C C . ALA A 1 264 ? 27.064 -10.711 -26.955 1.00 90.88 264 ALA A C 1
ATOM 2055 O O . ALA A 1 264 ? 26.415 -10.491 -27.982 1.00 90.88 264 ALA A O 1
ATOM 2056 N N . LEU A 1 265 ? 27.161 -9.817 -25.963 1.00 91.31 265 LEU A N 1
ATOM 2057 C CA . LEU A 1 265 ? 26.484 -8.514 -25.967 1.00 91.31 265 LEU A CA 1
ATOM 2058 C C . LEU A 1 265 ? 26.919 -7.654 -27.165 1.00 91.31 265 LEU A C 1
ATOM 2060 O O . LEU A 1 265 ? 26.083 -7.167 -27.929 1.00 91.31 265 LEU A O 1
ATOM 2064 N N . LYS A 1 266 ? 28.229 -7.539 -27.419 1.00 92.81 266 LYS A N 1
ATOM 2065 C CA . LYS A 1 266 ? 28.758 -6.819 -28.594 1.00 92.81 266 LYS A CA 1
ATOM 2066 C C . LYS A 1 266 ? 28.265 -7.390 -29.915 1.00 92.81 266 LYS A C 1
ATOM 2068 O O . LYS A 1 266 ? 28.011 -6.632 -30.852 1.00 92.81 266 LYS A O 1
ATOM 2073 N N . THR A 1 267 ? 28.136 -8.711 -30.009 1.00 94.31 267 THR A N 1
ATOM 2074 C CA . THR A 1 267 ? 27.660 -9.381 -31.226 1.00 94.31 267 THR A CA 1
ATOM 2075 C C . THR A 1 267 ? 26.209 -9.007 -31.518 1.00 94.31 267 THR A C 1
ATOM 2077 O O . THR A 1 267 ? 25.881 -8.674 -32.659 1.00 94.31 267 THR A O 1
ATOM 2080 N N . LEU A 1 268 ? 25.348 -8.999 -30.498 1.00 92.81 268 LEU A N 1
ATOM 2081 C CA . LEU A 1 268 ? 23.943 -8.611 -30.641 1.00 92.81 268 LEU A CA 1
ATOM 2082 C C . LEU A 1 268 ? 23.793 -7.114 -30.947 1.00 92.81 268 LEU A C 1
ATOM 2084 O O . LEU A 1 268 ? 23.086 -6.765 -31.892 1.00 92.81 268 LEU A O 1
ATOM 2088 N N . ALA A 1 269 ? 24.538 -6.246 -30.255 1.00 92.50 269 ALA A N 1
ATOM 2089 C CA . ALA A 1 269 ? 24.564 -4.808 -30.539 1.00 92.50 269 ALA A CA 1
ATOM 2090 C C . ALA A 1 269 ? 25.050 -4.508 -31.972 1.00 92.50 269 ALA A C 1
ATOM 2092 O O . ALA A 1 269 ? 24.439 -3.724 -32.696 1.00 92.50 269 ALA A O 1
ATOM 2093 N N . SER A 1 270 ? 26.102 -5.193 -32.432 1.00 93.31 270 SER A N 1
ATOM 2094 C CA . SER A 1 270 ? 26.617 -5.056 -33.804 1.00 93.31 270 SER A CA 1
ATOM 2095 C C . SER A 1 270 ? 25.629 -5.571 -34.852 1.00 93.31 270 SER A C 1
ATOM 2097 O O . SER A 1 270 ? 25.524 -4.999 -35.937 1.00 93.31 270 SER A O 1
ATOM 2099 N N . THR A 1 271 ? 24.898 -6.644 -34.536 1.00 92.81 271 THR A N 1
ATOM 2100 C CA . THR A 1 271 ? 23.847 -7.189 -35.406 1.00 92.81 271 THR A CA 1
ATOM 2101 C C . THR A 1 271 ? 22.702 -6.191 -35.539 1.00 92.81 271 THR A C 1
ATOM 2103 O O . THR A 1 271 ? 22.323 -5.862 -36.660 1.00 92.81 271 THR A O 1
ATOM 2106 N N . SER A 1 272 ? 22.235 -5.629 -34.418 1.00 91.06 272 SER A N 1
ATOM 2107 C CA . SER A 1 272 ? 21.198 -4.593 -34.412 1.00 91.06 272 SER A CA 1
ATOM 2108 C C . SER A 1 272 ? 21.622 -3.360 -35.219 1.00 91.06 272 SER A C 1
ATOM 2110 O O . SER A 1 272 ? 20.876 -2.896 -36.078 1.00 91.06 272 SER A O 1
ATOM 2112 N N . LEU A 1 273 ? 22.868 -2.897 -35.051 1.00 91.44 273 LEU A N 1
ATOM 2113 C CA . LEU A 1 273 ? 23.411 -1.764 -35.807 1.00 91.44 273 LEU A CA 1
ATOM 2114 C C . LEU A 1 273 ? 23.495 -2.043 -37.315 1.00 91.44 273 LEU A C 1
ATOM 2116 O O . LEU A 1 273 ? 23.202 -1.169 -38.132 1.00 91.44 273 LEU A O 1
ATOM 2120 N N . LYS A 1 274 ? 23.910 -3.254 -37.700 1.00 93.06 274 LYS A N 1
ATOM 2121 C CA . LYS A 1 274 ? 23.972 -3.667 -39.107 1.00 93.06 274 LYS A CA 1
ATOM 2122 C C . LYS A 1 274 ? 22.578 -3.701 -39.731 1.00 93.06 274 LYS A C 1
ATOM 2124 O O . LYS A 1 274 ? 22.408 -3.208 -40.846 1.00 93.06 274 LYS A O 1
ATOM 2129 N N . ASP A 1 275 ? 21.607 -4.264 -39.020 1.00 89.81 275 ASP A N 1
ATOM 2130 C CA . ASP A 1 275 ? 20.231 -4.356 -39.494 1.00 89.81 275 ASP A CA 1
ATOM 2131 C C . ASP A 1 275 ? 19.598 -2.963 -39.619 1.00 89.81 275 ASP A C 1
ATOM 2133 O O . ASP A 1 275 ? 19.030 -2.663 -40.672 1.00 89.81 275 ASP A O 1
ATOM 2137 N N . ALA A 1 276 ? 19.819 -2.074 -38.642 1.00 86.94 276 ALA A N 1
ATOM 2138 C CA . ALA A 1 276 ? 19.364 -0.682 -38.682 1.00 86.94 276 ALA A CA 1
ATOM 2139 C C . ALA A 1 276 ? 19.905 0.059 -39.918 1.00 86.94 276 ALA A C 1
ATOM 2141 O O . ALA A 1 276 ? 19.136 0.628 -40.692 1.00 86.94 276 ALA A O 1
ATOM 2142 N N . ARG A 1 277 ? 21.213 -0.055 -40.189 1.00 89.00 277 ARG A N 1
ATOM 2143 C CA . ARG A 1 277 ? 21.862 0.552 -41.370 1.00 89.00 277 ARG A CA 1
ATOM 2144 C C . ARG A 1 277 ? 21.385 -0.013 -42.702 1.00 89.00 277 ARG A C 1
ATOM 2146 O O . ARG A 1 277 ? 21.477 0.657 -43.727 1.00 89.00 277 ARG A O 1
ATOM 2153 N N . SER A 1 278 ? 20.919 -1.259 -42.707 1.00 88.12 278 SER A N 1
ATOM 2154 C CA . SER A 1 278 ? 20.388 -1.911 -43.906 1.00 88.12 278 SER A CA 1
ATOM 2155 C C . SER A 1 278 ? 18.916 -1.584 -44.183 1.00 88.12 278 SER A C 1
ATOM 2157 O O . SER A 1 278 ? 18.383 -2.031 -45.198 1.00 88.12 278 SER A O 1
ATOM 2159 N N . GLY A 1 279 ? 18.256 -0.821 -43.301 1.00 84.19 279 GLY A N 1
ATOM 2160 C CA . GLY A 1 279 ? 16.815 -0.563 -43.360 1.00 84.19 279 GLY A CA 1
ATOM 2161 C C . GLY A 1 279 ? 15.956 -1.748 -42.901 1.00 84.19 279 GLY A C 1
ATOM 2162 O O . GLY A 1 279 ? 14.750 -1.758 -43.130 1.00 84.19 279 GLY A O 1
ATOM 2163 N N . ASN A 1 280 ? 16.555 -2.761 -42.265 1.00 88.69 280 ASN A N 1
ATOM 2164 C CA . ASN A 1 280 ? 15.853 -3.911 -41.700 1.00 88.69 280 ASN A CA 1
ATOM 2165 C C . ASN A 1 280 ? 15.408 -3.606 -40.261 1.00 88.69 280 ASN A C 1
ATOM 2167 O O . ASN A 1 280 ? 15.984 -4.107 -39.295 1.00 88.69 280 ASN A O 1
ATOM 2171 N N . GLU A 1 281 ? 14.376 -2.776 -40.117 1.00 85.00 281 GLU A N 1
ATOM 2172 C CA . GLU A 1 281 ? 13.875 -2.319 -38.811 1.00 85.00 281 GLU A CA 1
ATOM 2173 C C . GLU A 1 281 ? 13.432 -3.484 -37.910 1.00 85.00 281 GLU A C 1
ATOM 2175 O O . GLU A 1 281 ? 13.741 -3.511 -36.719 1.00 85.00 281 GLU A O 1
ATOM 2180 N N . THR A 1 282 ? 12.772 -4.499 -38.479 1.00 86.44 282 THR A N 1
ATOM 2181 C CA . THR A 1 282 ? 12.325 -5.685 -37.730 1.00 86.44 282 THR A CA 1
ATOM 2182 C C . THR A 1 282 ? 13.503 -6.513 -37.212 1.00 86.44 282 THR A C 1
ATOM 2184 O O . THR A 1 282 ? 13.468 -6.983 -36.075 1.00 86.44 282 THR A O 1
ATOM 2187 N N . GLY A 1 283 ? 14.558 -6.680 -38.017 1.00 87.69 283 GLY A N 1
ATOM 2188 C CA . GLY A 1 283 ? 15.791 -7.349 -37.590 1.00 87.69 283 GLY A CA 1
ATOM 2189 C C . GLY A 1 283 ? 16.524 -6.570 -36.501 1.00 87.69 283 GLY A C 1
ATOM 2190 O O . GLY A 1 283 ? 16.897 -7.148 -35.479 1.00 87.69 283 GLY A O 1
ATOM 2191 N N . ALA A 1 284 ? 16.625 -5.248 -36.664 1.00 88.62 284 ALA A N 1
ATOM 2192 C CA . ALA A 1 284 ? 17.272 -4.362 -35.703 1.00 88.62 284 ALA A CA 1
ATOM 2193 C C . ALA A 1 284 ? 16.588 -4.414 -34.332 1.00 88.62 284 ALA A C 1
ATOM 2195 O O . ALA A 1 284 ? 17.264 -4.609 -33.318 1.00 88.62 284 ALA A O 1
ATOM 2196 N N . HIS A 1 285 ? 15.254 -4.330 -34.317 1.00 90.19 285 HIS A N 1
ATOM 2197 C CA . HIS A 1 285 ? 14.447 -4.440 -33.105 1.00 90.19 285 HIS A CA 1
ATOM 2198 C C . HIS A 1 285 ? 14.561 -5.834 -32.472 1.00 90.19 285 HIS A C 1
ATOM 2200 O O . HIS A 1 285 ? 14.719 -5.953 -31.260 1.00 90.19 285 HIS A O 1
ATOM 2206 N N . ALA A 1 286 ? 14.524 -6.911 -33.264 1.00 90.31 286 ALA A N 1
ATOM 2207 C CA . ALA A 1 286 ? 14.669 -8.269 -32.737 1.00 90.31 286 ALA A CA 1
ATOM 2208 C C . ALA A 1 286 ? 16.059 -8.518 -32.120 1.00 90.31 286 ALA A C 1
ATOM 2210 O O . ALA A 1 286 ? 16.176 -9.221 -31.117 1.00 90.31 286 ALA A O 1
ATOM 2211 N N . ALA A 1 287 ? 17.117 -7.951 -32.705 1.00 91.69 287 ALA A N 1
ATOM 2212 C CA . ALA A 1 287 ? 18.469 -8.029 -32.161 1.00 91.69 287 ALA A CA 1
ATOM 2213 C C . ALA A 1 287 ? 18.635 -7.178 -30.888 1.00 91.69 287 ALA A C 1
ATOM 2215 O O . ALA A 1 287 ? 19.286 -7.635 -29.950 1.00 91.69 287 ALA A O 1
ATOM 2216 N N . ALA A 1 288 ? 18.014 -5.994 -30.830 1.00 90.00 288 ALA A N 1
ATOM 2217 C CA . ALA A 1 288 ? 17.987 -5.147 -29.635 1.00 90.00 288 ALA A CA 1
ATOM 2218 C C . ALA A 1 288 ? 17.215 -5.808 -28.478 1.00 90.00 288 ALA A C 1
ATOM 2220 O O . ALA A 1 288 ? 17.695 -5.806 -27.349 1.00 90.00 288 ALA A O 1
ATOM 2221 N N . GLN A 1 289 ? 16.088 -6.472 -28.762 1.00 88.94 289 GLN A N 1
ATOM 2222 C CA . GLN A 1 289 ? 15.350 -7.245 -27.756 1.00 88.94 289 GLN A CA 1
ATOM 2223 C C . GLN A 1 289 ? 16.201 -8.389 -27.198 1.00 88.94 289 GLN A C 1
ATOM 2225 O O . GLN A 1 289 ? 16.338 -8.528 -25.992 1.00 88.94 289 GLN A O 1
ATOM 2230 N N . LYS A 1 290 ? 16.853 -9.174 -28.065 1.00 91.00 290 LYS A N 1
ATOM 2231 C CA . LYS A 1 290 ? 17.744 -10.257 -27.613 1.00 91.00 290 LYS A CA 1
ATOM 2232 C C . LYS A 1 290 ? 18.917 -9.749 -26.781 1.00 91.00 290 LYS A C 1
ATOM 2234 O O . LYS A 1 290 ? 19.385 -10.460 -25.898 1.00 91.00 290 LYS A O 1
ATOM 2239 N N . LEU A 1 291 ? 19.423 -8.559 -27.101 1.00 91.81 291 LEU A N 1
ATOM 2240 C CA . LEU A 1 291 ? 20.466 -7.904 -26.323 1.00 91.81 291 LEU A CA 1
ATOM 2241 C C . LEU A 1 291 ? 19.965 -7.569 -24.912 1.00 91.81 291 LEU A C 1
ATOM 2243 O O . LEU A 1 291 ? 20.678 -7.860 -23.955 1.00 91.81 291 LEU A O 1
ATOM 2247 N N . ARG A 1 292 ? 18.742 -7.034 -24.786 1.00 90.81 292 ARG A N 1
ATOM 2248 C CA . ARG A 1 292 ? 18.084 -6.804 -23.492 1.00 90.81 292 ARG A CA 1
ATOM 2249 C C . ARG A 1 292 ? 17.875 -8.103 -22.719 1.00 90.81 292 ARG A C 1
ATOM 2251 O O . ARG A 1 292 ? 18.312 -8.201 -21.579 1.00 90.81 292 ARG A O 1
ATOM 2258 N N . ASP A 1 293 ? 17.291 -9.114 -23.354 1.00 88.50 293 ASP A N 1
ATOM 2259 C CA . ASP A 1 293 ? 17.000 -10.396 -22.705 1.00 88.50 293 ASP A CA 1
ATOM 2260 C C . ASP A 1 293 ? 18.280 -11.060 -22.158 1.00 88.50 293 ASP A C 1
ATOM 2262 O O . ASP A 1 293 ? 18.275 -11.634 -21.069 1.00 88.50 293 ASP A O 1
ATOM 2266 N N . LEU A 1 294 ? 19.390 -10.976 -22.907 1.00 87.94 294 LEU A N 1
ATOM 2267 C CA . LEU A 1 294 ? 20.688 -11.501 -22.476 1.00 87.94 294 LEU A CA 1
ATOM 2268 C C . LEU A 1 294 ? 21.283 -10.682 -21.322 1.00 87.94 294 LEU A C 1
ATOM 2270 O O . LEU A 1 294 ? 21.784 -11.264 -20.365 1.00 87.94 294 LEU A O 1
ATOM 2274 N N . TRP A 1 295 ? 21.205 -9.349 -21.395 1.00 89.25 295 TRP A N 1
ATOM 2275 C CA . TRP A 1 295 ? 21.669 -8.455 -20.329 1.00 89.25 295 TRP A CA 1
ATOM 2276 C C . TRP A 1 295 ? 20.954 -8.727 -18.998 1.00 89.25 295 TRP A C 1
ATOM 2278 O O . TRP A 1 295 ? 21.606 -8.839 -17.959 1.00 89.25 295 TRP A O 1
ATOM 2288 N N . ASP A 1 296 ? 19.636 -8.924 -19.043 1.00 87.12 296 ASP A N 1
ATOM 2289 C CA . ASP A 1 296 ? 18.825 -9.230 -17.862 1.00 87.12 296 ASP A CA 1
ATOM 2290 C C . ASP A 1 296 ? 19.110 -10.632 -17.312 1.00 87.12 296 ASP A C 1
ATOM 2292 O O . ASP A 1 296 ? 19.189 -10.826 -16.096 1.00 87.12 296 ASP A O 1
ATOM 2296 N N . ALA A 1 297 ? 19.314 -11.619 -18.192 1.00 85.12 297 ALA A N 1
ATOM 2297 C CA . ALA A 1 297 ? 19.685 -12.973 -17.785 1.00 85.12 297 ALA A CA 1
ATOM 2298 C C . ALA A 1 297 ? 21.047 -13.013 -17.066 1.00 85.12 297 ALA A C 1
ATOM 2300 O O . ALA A 1 297 ? 21.202 -13.739 -16.078 1.00 85.12 297 ALA A O 1
ATO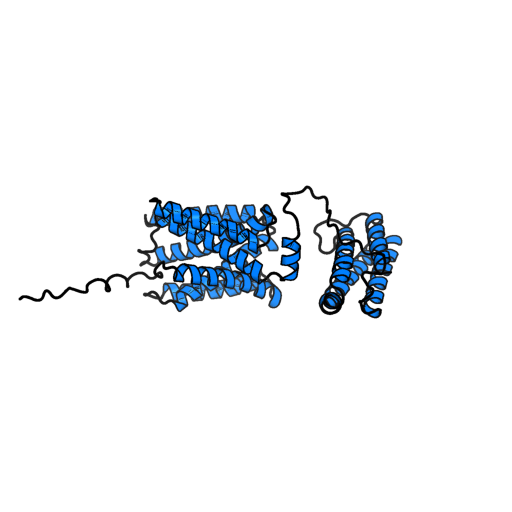M 2301 N N . ASP A 1 298 ? 22.002 -12.197 -17.519 1.00 87.69 298 ASP A N 1
ATOM 2302 C CA . ASP A 1 298 ? 23.359 -12.122 -16.971 1.00 87.69 298 ASP A CA 1
ATOM 2303 C C . ASP A 1 298 ? 23.471 -11.157 -15.771 1.00 87.69 298 ASP A C 1
ATOM 2305 O O . ASP A 1 298 ? 24.526 -11.053 -15.141 1.00 87.69 298 ASP A O 1
ATOM 2309 N N . GLN A 1 299 ? 22.392 -10.474 -15.366 1.00 83.81 299 GLN A N 1
ATOM 2310 C CA . GLN A 1 299 ? 22.423 -9.527 -14.244 1.00 83.81 299 GLN A CA 1
ATOM 2311 C C . GLN A 1 299 ? 22.977 -10.169 -12.960 1.00 83.81 299 GLN A C 1
ATOM 2313 O O . GLN A 1 299 ? 23.825 -9.588 -12.277 1.00 83.81 299 GLN A O 1
ATOM 2318 N N . ALA A 1 300 ? 22.515 -11.376 -12.624 1.00 80.25 300 ALA A N 1
ATOM 2319 C CA . ALA A 1 300 ? 22.897 -12.053 -11.385 1.00 80.25 300 ALA A CA 1
ATOM 2320 C C . ALA A 1 300 ? 24.380 -12.474 -11.352 1.00 80.25 300 ALA A C 1
ATOM 2322 O O . ALA A 1 300 ? 24.943 -12.607 -10.262 1.00 80.25 300 ALA A O 1
ATOM 2323 N N . SER A 1 301 ? 25.011 -12.677 -12.515 1.00 82.38 301 SER A N 1
ATOM 2324 C CA . SER A 1 301 ? 26.435 -13.014 -12.638 1.00 82.38 301 SER A CA 1
ATOM 2325 C C . SER A 1 301 ? 27.321 -11.775 -12.780 1.00 82.38 301 SER A C 1
ATOM 2327 O O . SER A 1 301 ? 28.398 -11.740 -12.186 1.00 82.38 301 SER A O 1
ATOM 2329 N N . LEU A 1 302 ? 26.874 -10.748 -13.509 1.00 82.94 302 LEU A N 1
ATOM 2330 C CA . LEU A 1 302 ? 27.661 -9.556 -13.839 1.00 82.94 302 LEU A CA 1
ATOM 2331 C C . LEU A 1 302 ? 27.664 -8.495 -12.737 1.00 82.94 302 LEU A C 1
ATOM 2333 O O . LEU A 1 302 ? 28.715 -7.934 -12.412 1.00 82.94 302 LEU A O 1
ATOM 2337 N N . GLN A 1 303 ? 26.505 -8.229 -12.131 1.00 81.75 303 GLN A N 1
ATOM 2338 C CA . GLN A 1 303 ? 26.343 -7.149 -11.155 1.00 81.75 303 GLN A CA 1
ATOM 2339 C C . GLN A 1 303 ? 27.276 -7.282 -9.930 1.00 81.75 303 GLN A C 1
ATOM 2341 O O . GLN A 1 303 ? 27.848 -6.270 -9.514 1.00 81.75 303 GLN A O 1
ATOM 2346 N N . PRO A 1 304 ? 27.510 -8.484 -9.357 1.00 84.00 304 PRO A N 1
ATOM 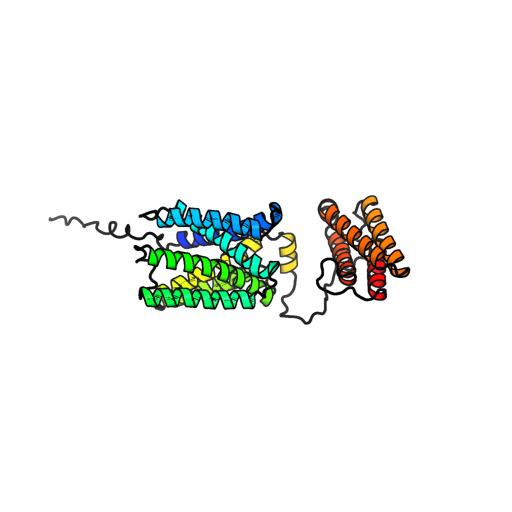2347 C CA . PRO A 1 304 ? 28.429 -8.642 -8.226 1.00 84.00 304 PRO A CA 1
ATOM 2348 C C . PRO A 1 304 ? 29.913 -8.456 -8.581 1.00 84.00 304 PRO A C 1
ATOM 2350 O O . PRO A 1 304 ? 30.719 -8.211 -7.683 1.00 84.00 304 PRO A O 1
ATOM 2353 N N . LEU A 1 305 ? 30.294 -8.598 -9.857 1.00 81.06 305 LEU A N 1
ATOM 2354 C CA . LEU A 1 305 ? 31.691 -8.502 -10.302 1.00 81.06 305 LEU A CA 1
ATOM 2355 C C . LEU A 1 305 ? 32.166 -7.049 -10.381 1.00 81.06 305 LEU A C 1
ATOM 2357 O O . LEU A 1 305 ? 33.296 -6.735 -9.994 1.00 81.06 305 LEU A O 1
ATOM 2361 N N . ASP A 1 306 ? 31.305 -6.159 -10.874 1.00 80.25 306 ASP A N 1
ATOM 2362 C CA . ASP A 1 306 ? 31.572 -4.725 -10.918 1.00 80.25 306 ASP A CA 1
ATOM 2363 C C . ASP A 1 306 ? 30.283 -3.914 -10.940 1.00 80.25 306 ASP A C 1
ATOM 2365 O O . ASP A 1 306 ? 29.710 -3.649 -11.992 1.00 80.25 306 ASP A O 1
ATOM 2369 N N . GLN A 1 307 ? 29.850 -3.469 -9.767 1.00 77.88 307 GLN A N 1
ATOM 2370 C CA . GLN A 1 307 ? 28.631 -2.682 -9.641 1.00 77.88 307 GLN A CA 1
ATOM 2371 C C . GLN A 1 307 ? 28.709 -1.348 -10.406 1.00 77.88 307 GLN A C 1
ATOM 2373 O O . GLN A 1 307 ? 27.721 -0.921 -11.004 1.00 77.88 307 GLN A O 1
ATOM 2378 N N . THR A 1 308 ? 29.873 -0.690 -10.413 1.00 76.81 308 THR A N 1
ATOM 2379 C CA . THR A 1 308 ? 30.057 0.594 -11.106 1.00 76.81 308 THR A CA 1
ATOM 2380 C C . THR A 1 308 ? 30.053 0.397 -12.618 1.00 76.81 308 THR A C 1
ATOM 2382 O O . THR A 1 308 ? 29.374 1.136 -13.328 1.00 76.81 308 THR A O 1
ATOM 2385 N N . GLY A 1 309 ? 30.761 -0.630 -13.100 1.00 78.75 309 GLY A N 1
ATOM 2386 C CA . GLY A 1 309 ? 30.752 -1.006 -14.513 1.00 78.75 309 GLY A CA 1
ATOM 2387 C C . GLY A 1 309 ? 29.365 -1.425 -14.998 1.00 78.75 309 GLY A C 1
ATOM 2388 O O . GLY A 1 309 ? 28.911 -0.965 -16.043 1.00 78.75 309 GLY A O 1
ATOM 2389 N N . TRP A 1 310 ? 28.649 -2.209 -14.188 1.00 81.75 310 TRP A N 1
ATOM 2390 C CA . TRP A 1 310 ? 27.291 -2.660 -14.488 1.00 81.75 310 TRP A CA 1
ATOM 2391 C C . TRP A 1 310 ? 26.339 -1.477 -14.623 1.00 81.75 310 TRP A C 1
ATOM 2393 O O . TRP A 1 310 ? 25.702 -1.339 -15.655 1.00 81.75 310 TRP A O 1
ATOM 2403 N N . THR A 1 311 ? 26.348 -0.553 -13.659 1.00 79.31 311 THR A N 1
ATOM 2404 C CA . THR A 1 311 ? 25.490 0.647 -13.690 1.00 79.31 311 THR A CA 1
ATOM 2405 C C . THR A 1 311 ? 25.788 1.548 -14.902 1.00 79.31 311 THR A C 1
ATOM 2407 O O . THR A 1 311 ? 24.882 2.172 -15.448 1.00 79.31 311 THR A O 1
ATOM 2410 N N . SER A 1 312 ? 27.051 1.626 -15.344 1.00 82.31 312 SER A N 1
ATOM 2411 C CA . SER A 1 312 ? 27.445 2.408 -16.530 1.00 82.31 312 SER A CA 1
ATOM 2412 C C . SER A 1 312 ? 26.890 1.819 -17.830 1.00 82.31 312 SER A C 1
ATOM 2414 O O . SER A 1 312 ? 26.393 2.562 -18.680 1.00 82.31 312 SER A O 1
ATOM 2416 N N . ILE A 1 313 ? 26.978 0.494 -17.988 1.00 84.44 313 ILE A N 1
ATOM 2417 C CA . ILE A 1 313 ? 26.454 -0.206 -19.168 1.00 84.44 313 ILE A CA 1
ATOM 2418 C C . ILE A 1 313 ? 24.926 -0.249 -19.139 1.00 84.44 313 ILE A C 1
ATOM 2420 O O . ILE A 1 313 ? 24.310 -0.016 -20.173 1.00 84.44 313 ILE A O 1
ATOM 2424 N N . ASP A 1 314 ? 24.322 -0.456 -17.970 1.00 84.62 314 ASP A N 1
ATOM 2425 C CA . ASP A 1 314 ? 22.869 -0.485 -17.776 1.00 84.62 314 ASP A CA 1
ATOM 2426 C C . ASP A 1 314 ? 22.220 0.833 -18.227 1.00 84.62 314 ASP A C 1
ATOM 2428 O O . ASP A 1 314 ? 21.335 0.845 -19.077 1.00 84.62 314 ASP A O 1
ATOM 2432 N N . ALA A 1 315 ? 22.783 1.972 -17.809 1.00 80.50 315 ALA A N 1
ATOM 2433 C CA . ALA A 1 315 ? 22.309 3.286 -18.240 1.00 80.50 315 ALA A CA 1
ATOM 2434 C C . ALA A 1 315 ? 22.426 3.523 -19.761 1.00 80.50 315 ALA A C 1
ATOM 2436 O O . ALA A 1 315 ? 21.670 4.309 -20.334 1.00 80.50 315 ALA A O 1
ATOM 2437 N N . GLN A 1 316 ? 23.390 2.891 -20.435 1.0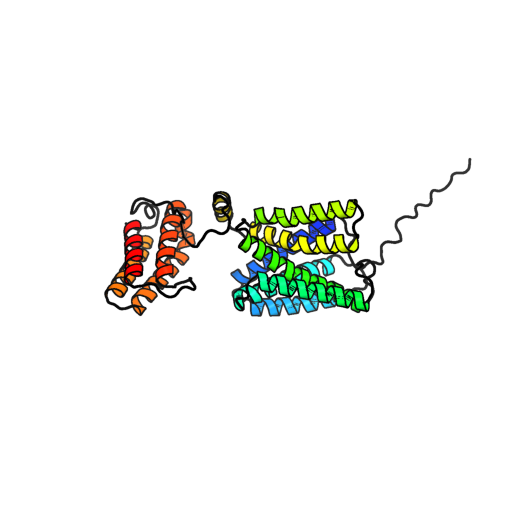0 83.25 316 GLN A N 1
ATOM 2438 C CA . GLN A 1 316 ? 23.516 2.966 -21.897 1.00 83.25 316 GLN A CA 1
ATOM 2439 C C . GLN A 1 316 ? 22.581 1.995 -22.608 1.00 83.25 316 GLN A C 1
ATOM 2441 O O . GLN A 1 316 ? 22.057 2.325 -23.673 1.00 83.25 316 GLN A O 1
ATOM 2446 N N . MET A 1 317 ? 22.354 0.825 -22.013 1.00 85.12 317 MET A N 1
ATOM 2447 C CA . MET A 1 317 ? 21.371 -0.140 -22.473 1.00 85.12 317 MET A CA 1
ATOM 2448 C C . MET A 1 317 ? 19.981 0.497 -22.473 1.00 85.12 317 MET A C 1
ATOM 2450 O O . MET A 1 317 ? 19.313 0.481 -23.501 1.00 85.12 317 MET A O 1
ATOM 2454 N N . ASP A 1 318 ? 19.601 1.171 -21.387 1.00 85.00 318 ASP A N 1
ATOM 2455 C CA . ASP A 1 318 ? 18.314 1.862 -21.272 1.00 85.00 318 ASP A CA 1
ATOM 2456 C C . ASP A 1 318 ? 18.147 2.972 -22.315 1.00 85.00 318 ASP A C 1
ATOM 2458 O O . ASP A 1 318 ? 17.120 3.043 -22.995 1.00 85.00 318 ASP A O 1
ATOM 2462 N N . LYS A 1 319 ? 19.177 3.807 -22.520 1.00 83.50 319 LYS A N 1
ATOM 2463 C CA . LYS A 1 319 ? 19.163 4.834 -23.578 1.00 83.50 319 LYS A CA 1
ATOM 2464 C C . LYS A 1 319 ? 18.940 4.222 -24.953 1.00 83.50 319 LYS A C 1
ATOM 2466 O O . LYS A 1 319 ? 18.137 4.742 -25.726 1.00 83.50 319 LYS A O 1
ATOM 2471 N N . MET A 1 320 ? 19.621 3.119 -25.250 1.00 89.88 320 MET A N 1
ATOM 2472 C CA . MET A 1 320 ? 19.458 2.405 -26.509 1.00 89.88 320 MET A CA 1
ATOM 2473 C C . MET A 1 320 ? 18.044 1.822 -26.632 1.00 89.88 320 MET A C 1
ATOM 2475 O O . MET A 1 320 ? 17.373 2.097 -27.625 1.00 89.88 320 MET A O 1
ATOM 2479 N N . LEU A 1 321 ? 17.525 1.121 -25.625 1.00 86.94 321 LEU A N 1
ATOM 2480 C CA . LEU A 1 321 ? 16.193 0.496 -25.671 1.00 86.94 321 LEU A CA 1
ATOM 2481 C C . LEU A 1 321 ? 15.061 1.516 -25.799 1.00 86.94 321 LEU A C 1
ATOM 2483 O O . LEU A 1 321 ? 14.117 1.295 -26.561 1.00 86.94 321 LEU A O 1
ATOM 2487 N N . LYS A 1 322 ? 15.215 2.690 -25.177 1.00 85.44 322 LYS A N 1
ATOM 2488 C CA . LYS A 1 322 ? 14.314 3.837 -25.350 1.00 85.44 322 LYS A CA 1
ATOM 2489 C C . LYS A 1 322 ? 14.209 4.279 -26.812 1.00 85.44 322 LYS A C 1
ATOM 2491 O O . LYS A 1 322 ? 13.131 4.682 -27.244 1.00 85.44 322 LYS A O 1
ATOM 2496 N N . THR A 1 323 ? 15.283 4.173 -27.602 1.00 86.31 323 THR A N 1
ATOM 2497 C CA . THR A 1 323 ? 15.230 4.481 -29.047 1.00 86.31 323 THR A CA 1
ATOM 2498 C C . THR A 1 323 ? 14.487 3.428 -29.869 1.00 86.31 323 THR A C 1
ATOM 2500 O O . THR A 1 323 ? 13.966 3.746 -30.940 1.00 86.31 323 THR A O 1
ATOM 2503 N N . PHE A 1 324 ? 14.401 2.192 -29.377 1.00 83.62 324 PHE A N 1
ATOM 2504 C CA . PHE A 1 324 ? 13.663 1.105 -30.021 1.00 83.62 324 PHE A CA 1
ATOM 2505 C C . PHE A 1 324 ? 12.216 0.980 -29.525 1.00 83.62 324 PHE A C 1
ATOM 2507 O O . PHE A 1 324 ? 11.443 0.257 -30.144 1.00 83.62 324 PHE A O 1
ATOM 2514 N N . GLY A 1 325 ? 11.833 1.695 -28.460 1.00 80.56 325 GLY A N 1
ATOM 2515 C CA . GLY A 1 325 ? 10.526 1.524 -27.813 1.00 80.56 325 GLY A CA 1
ATOM 2516 C C . GLY A 1 325 ? 10.400 0.181 -27.084 1.00 80.56 325 GLY A C 1
ATOM 2517 O O . GLY A 1 325 ? 9.295 -0.309 -26.877 1.00 80.56 325 GLY A O 1
ATOM 2518 N N . ILE A 1 326 ? 11.530 -0.436 -26.727 1.00 77.50 326 ILE A N 1
ATOM 2519 C CA . ILE A 1 326 ? 11.574 -1.689 -25.968 1.00 77.50 326 ILE A CA 1
ATOM 2520 C C . ILE A 1 326 ? 11.519 -1.335 -24.486 1.00 77.50 326 ILE A C 1
ATOM 2522 O O . ILE A 1 326 ? 12.279 -0.477 -24.041 1.00 77.50 326 ILE A O 1
ATOM 2526 N N . ASP A 1 327 ? 10.597 -1.954 -23.748 1.00 73.81 327 ASP A N 1
ATOM 2527 C CA . ASP A 1 327 ? 10.329 -1.694 -22.322 1.00 73.81 327 ASP A CA 1
ATOM 2528 C C . ASP A 1 327 ? 9.969 -0.232 -21.994 1.00 73.81 327 ASP A C 1
ATOM 2530 O O . ASP A 1 327 ? 9.983 0.196 -20.843 1.00 73.81 327 ASP A O 1
ATOM 2534 N N . HIS A 1 328 ? 9.600 0.540 -23.019 1.00 73.06 328 HIS A N 1
ATOM 2535 C CA . HIS A 1 328 ? 9.201 1.937 -22.914 1.00 73.06 328 HIS A CA 1
ATOM 2536 C C . HIS A 1 328 ? 7.918 2.170 -23.713 1.00 73.06 328 HIS A C 1
ATOM 2538 O O . HIS A 1 328 ? 7.786 1.715 -24.844 1.00 73.06 328 HIS A O 1
ATOM 2544 N N . SER A 1 329 ? 6.993 2.966 -23.175 1.00 69.19 329 SER A N 1
ATOM 2545 C CA . SER A 1 329 ? 5.716 3.302 -23.834 1.00 69.19 329 SER A CA 1
ATOM 2546 C C . SER A 1 329 ? 5.853 4.245 -25.043 1.00 69.19 329 SER A C 1
ATOM 2548 O O . SER A 1 329 ? 4.853 4.605 -25.666 1.00 69.19 329 SER A O 1
ATOM 2550 N N . ASN A 1 330 ? 7.074 4.684 -25.359 1.00 71.31 330 ASN A N 1
ATOM 2551 C CA . ASN A 1 330 ? 7.351 5.643 -26.423 1.00 71.31 330 ASN A CA 1
ATOM 2552 C C . ASN A 1 330 ? 7.440 4.950 -27.792 1.00 71.31 330 ASN A C 1
ATOM 2554 O O . ASN A 1 330 ? 7.972 3.844 -27.884 1.00 71.31 330 ASN A O 1
ATOM 2558 N N . PRO A 1 331 ? 6.980 5.603 -28.876 1.00 73.19 331 PRO A N 1
ATOM 2559 C CA . PRO A 1 331 ? 7.172 5.073 -30.219 1.00 73.19 331 PRO A CA 1
ATOM 2560 C C . PRO A 1 331 ? 8.672 4.984 -30.562 1.00 73.19 331 PRO A C 1
ATOM 2562 O O . PRO A 1 331 ? 9.448 5.822 -30.087 1.00 73.19 331 PRO A O 1
ATOM 2565 N N . PRO A 1 332 ? 9.082 4.025 -31.418 1.00 79.69 332 PRO A N 1
ATOM 2566 C CA . PRO A 1 332 ? 10.462 3.918 -31.877 1.00 79.69 332 PRO A CA 1
ATOM 2567 C C . PRO A 1 332 ? 10.963 5.247 -32.452 1.00 79.69 332 PRO A C 1
ATOM 2569 O O . PRO A 1 332 ? 10.281 5.905 -33.243 1.00 79.69 332 PRO A O 1
ATOM 2572 N N . MET A 1 333 ? 12.160 5.648 -32.034 1.00 84.88 333 MET A N 1
ATOM 2573 C CA . MET A 1 333 ? 12.825 6.859 -32.506 1.00 84.88 333 MET A CA 1
ATOM 2574 C C . MET A 1 333 ? 13.392 6.669 -33.920 1.00 84.88 333 MET A C 1
ATOM 2576 O O . MET A 1 333 ? 13.370 5.576 -34.482 1.00 84.88 333 MET A O 1
ATOM 2580 N N . SER A 1 334 ? 13.918 7.745 -34.514 1.00 84.75 334 SER A N 1
ATOM 2581 C CA . SER A 1 334 ? 14.480 7.672 -35.867 1.00 84.75 334 SER A CA 1
ATOM 2582 C C . SER A 1 334 ? 15.667 6.691 -35.950 1.00 84.75 334 SER A C 1
ATOM 2584 O O . SER A 1 334 ? 16.451 6.608 -34.998 1.00 84.75 334 SER A O 1
ATOM 2586 N N . PRO A 1 335 ? 15.888 6.020 -37.100 1.00 80.12 335 PRO A N 1
ATOM 2587 C CA . PRO A 1 335 ? 17.034 5.124 -37.288 1.00 80.12 335 PRO A CA 1
ATOM 2588 C C . PRO A 1 335 ? 18.381 5.791 -36.978 1.00 80.12 335 PRO A C 1
ATOM 2590 O O . PRO A 1 335 ? 19.265 5.179 -36.389 1.00 80.12 335 PRO A O 1
ATOM 2593 N N . ALA A 1 336 ? 18.521 7.088 -37.271 1.00 80.56 336 ALA A N 1
ATOM 2594 C CA . ALA A 1 336 ? 19.726 7.852 -36.949 1.00 80.56 336 ALA A CA 1
ATOM 2595 C C . ALA A 1 336 ? 19.996 7.949 -35.432 1.00 80.56 336 ALA A C 1
ATOM 2597 O O . ALA A 1 336 ? 21.152 7.949 -35.010 1.00 80.56 336 ALA A O 1
ATOM 2598 N N . GLN A 1 337 ? 18.946 8.027 -34.608 1.00 83.56 337 GLN A N 1
ATOM 2599 C CA . GLN A 1 337 ? 19.069 8.027 -33.146 1.00 83.56 337 GLN A CA 1
ATOM 2600 C C . GLN A 1 337 ? 19.389 6.627 -32.616 1.00 83.56 337 GLN A C 1
ATOM 2602 O O . GLN A 1 337 ? 20.278 6.497 -31.779 1.00 83.56 337 GLN A O 1
ATOM 2607 N N . GLN A 1 338 ? 18.744 5.589 -33.155 1.00 85.69 338 GLN A N 1
ATOM 2608 C CA . GLN A 1 338 ? 19.046 4.190 -32.824 1.00 85.69 338 GLN A CA 1
ATOM 2609 C C . GLN A 1 338 ? 20.509 3.845 -33.124 1.00 85.69 338 GLN A C 1
ATOM 2611 O O . GLN A 1 338 ? 21.220 3.302 -32.279 1.00 85.69 338 GLN A O 1
ATOM 2616 N N . GLU A 1 339 ? 21.001 4.233 -34.304 1.00 88.06 339 GLU A N 1
ATOM 2617 C CA . GLU A 1 339 ? 22.402 4.052 -34.677 1.00 88.06 339 GLU A CA 1
ATOM 2618 C C . GLU A 1 339 ? 23.350 4.793 -33.733 1.00 88.06 339 GLU A C 1
ATOM 2620 O O . GLU A 1 339 ? 24.396 4.258 -33.362 1.00 88.06 339 GLU A O 1
ATOM 2625 N N . LYS A 1 340 ? 23.016 6.027 -33.346 1.00 87.44 340 LYS A N 1
ATOM 2626 C CA . LYS A 1 340 ? 23.846 6.830 -32.444 1.00 87.44 340 LYS A CA 1
ATOM 2627 C C . LYS A 1 340 ? 24.029 6.138 -31.091 1.00 87.44 340 LYS A C 1
ATOM 2629 O O . LYS A 1 340 ? 25.169 5.997 -30.650 1.00 87.44 340 LYS A O 1
ATOM 2634 N N . GLU A 1 341 ? 22.944 5.682 -30.469 1.00 86.88 341 GLU A N 1
ATOM 2635 C CA . GLU A 1 341 ? 23.003 5.036 -29.152 1.00 86.88 341 GLU A CA 1
ATOM 2636 C C . GLU A 1 341 ? 23.645 3.638 -29.222 1.00 86.88 341 GLU A C 1
ATOM 2638 O O . GLU A 1 341 ? 24.451 3.291 -28.361 1.00 86.88 341 GLU A O 1
ATOM 2643 N N . LEU A 1 342 ? 23.415 2.868 -30.295 1.00 87.69 342 LEU A N 1
ATOM 2644 C CA . LEU A 1 342 ? 24.115 1.594 -30.525 1.00 87.69 342 LEU A CA 1
ATOM 2645 C C . LEU A 1 342 ? 25.632 1.773 -30.688 1.00 87.69 342 LEU A C 1
ATOM 2647 O O . LEU A 1 342 ? 26.409 0.979 -30.157 1.00 87.69 342 LEU A O 1
ATOM 2651 N N . ASN A 1 343 ? 26.078 2.814 -31.400 1.00 87.81 343 ASN A N 1
ATOM 2652 C CA . ASN A 1 343 ? 27.508 3.114 -31.527 1.00 87.81 343 ASN A CA 1
ATOM 2653 C C . ASN A 1 343 ? 28.114 3.567 -30.190 1.00 87.81 343 ASN A C 1
ATOM 2655 O O . ASN A 1 343 ? 29.253 3.203 -29.892 1.00 87.81 343 ASN A O 1
ATOM 2659 N N . ALA A 1 344 ? 27.371 4.333 -29.386 1.00 85.50 344 ALA A N 1
ATOM 2660 C CA . ALA A 1 344 ? 27.809 4.743 -28.054 1.00 85.50 344 ALA A CA 1
ATOM 2661 C C . ALA A 1 344 ? 28.002 3.523 -27.139 1.00 85.50 344 ALA A C 1
ATOM 2663 O O . ALA A 1 344 ? 29.089 3.342 -26.589 1.00 85.50 344 ALA A O 1
ATOM 2664 N N . LEU A 1 345 ? 27.005 2.635 -27.092 1.00 87.50 345 LEU A N 1
ATOM 2665 C CA . LEU A 1 345 ? 27.038 1.397 -26.318 1.00 87.50 345 LEU A CA 1
ATOM 2666 C C . LEU A 1 345 ? 28.197 0.474 -26.743 1.00 87.50 345 LEU A C 1
ATOM 2668 O O . LEU A 1 345 ? 28.916 -0.064 -25.901 1.00 87.50 345 LEU A O 1
ATOM 2672 N N . LEU A 1 346 ? 28.425 0.308 -28.051 1.00 88.25 346 LEU A N 1
ATOM 2673 C CA . LEU A 1 346 ? 29.556 -0.476 -28.563 1.00 88.25 346 LEU A CA 1
ATOM 2674 C C . LEU A 1 346 ? 30.908 0.130 -28.177 1.00 88.25 346 LEU A C 1
ATOM 2676 O O . LEU A 1 346 ? 31.821 -0.608 -27.815 1.00 88.25 346 LEU A O 1
ATOM 2680 N N . THR A 1 347 ? 31.022 1.458 -28.234 1.00 85.31 347 THR A N 1
ATOM 2681 C CA . THR A 1 347 ? 32.250 2.175 -27.873 1.00 85.31 347 THR A CA 1
ATOM 2682 C C . THR A 1 347 ? 32.579 1.982 -26.395 1.00 85.31 347 THR A C 1
ATOM 2684 O O . THR A 1 347 ? 33.733 1.738 -26.054 1.00 85.31 347 THR A O 1
ATOM 2687 N N . ASP A 1 348 ? 31.585 2.043 -25.507 1.00 81.56 348 ASP A N 1
ATOM 2688 C CA . ASP A 1 348 ? 31.837 1.884 -24.072 1.00 81.56 348 ASP A CA 1
ATOM 2689 C C . ASP A 1 348 ? 32.134 0.438 -23.664 1.00 81.56 348 ASP A C 1
ATOM 2691 O O . ASP A 1 348 ? 32.922 0.189 -22.748 1.00 81.56 348 ASP A O 1
ATOM 2695 N N . MET A 1 349 ? 31.591 -0.532 -24.400 1.00 82.06 349 MET A N 1
ATOM 2696 C CA . MET A 1 349 ? 31.965 -1.933 -24.233 1.00 82.06 349 MET A CA 1
ATOM 2697 C C . MET A 1 349 ? 33.387 -2.249 -24.744 1.00 82.06 349 MET A C 1
ATOM 2699 O O . MET A 1 349 ? 33.911 -3.315 -24.414 1.00 82.06 349 MET A O 1
ATOM 2703 N N . GLY A 1 350 ? 34.042 -1.358 -25.501 1.00 74.50 350 GLY A N 1
ATOM 2704 C CA . GLY A 1 350 ? 35.454 -1.464 -25.913 1.00 74.50 350 GLY A CA 1
ATOM 2705 C C . GLY A 1 350 ? 35.694 -2.127 -27.261 1.00 74.50 350 GLY A C 1
ATOM 2706 O O . GLY A 1 350 ? 35.707 -3.377 -27.305 1.00 74.50 350 GLY A O 1
#

Radius of gyration: 27.07 Å; chains: 1; bounding box: 66×36×109 Å